Protein AF-A0A7M1LHZ7-F1 (afdb_monomer_lite)

Secondary structure (DSSP, 8-state):
-HHHHHHHHHHHHHHHHHHHHHHHHHHHHHHHHHHHHHHHHHHHHHHHHTT-HHHHHHHHHH-GGGGG--BTTB--HHHHHHHHHHHS-TT-HHHHHHHHHHHHTT--TTPEEEEEETTEEEEEEHHHHHHHSSS-HHHHHHHHHHHHHTT--TT-EEE-STT-EEEHHHHHHHH---HHHHHHHHHHHHHTT---HHHHHHIIIIIIHHHHHHHHHTT-HHHHHHHTTSHHHHHHHHHHHHHHHHHHHH--GGGS-HHHHHHHHHHHHHHT-HHHHHHHHHTT---HHHHHHHHHHHHHHT----STT--

Structure (mmCIF, N/CA/C/O backbone):
data_AF-A0A7M1LHZ7-F1
#
_entry.id   AF-A0A7M1LHZ7-F1
#
loop_
_atom_site.group_PDB
_atom_site.id
_atom_site.type_symbol
_atom_site.label_atom_id
_atom_site.label_alt_id
_atom_site.label_comp_id
_atom_site.label_asym_id
_atom_site.label_entity_id
_atom_site.label_seq_id
_atom_site.pdbx_PDB_ins_code
_atom_site.Cartn_x
_atom_site.Cartn_y
_atom_site.Cartn_z
_atom_site.occupancy
_atom_site.B_iso_or_equiv
_atom_site.auth_seq_id
_atom_site.auth_comp_id
_atom_site.auth_asym_id
_atom_site.auth_atom_id
_atom_site.pdbx_PDB_model_num
ATOM 1 N N . MET A 1 1 ? 53.279 -53.166 -25.560 1.00 50.25 1 MET A N 1
ATOM 2 C CA . MET A 1 1 ? 52.412 -52.725 -24.437 1.00 50.25 1 MET A CA 1
ATOM 3 C C . MET A 1 1 ? 52.794 -51.350 -23.862 1.00 50.25 1 MET A C 1
ATOM 5 O O . MET A 1 1 ? 51.899 -50.619 -23.461 1.00 50.25 1 MET A O 1
ATOM 9 N N . VAL A 1 2 ? 54.079 -50.959 -23.847 1.00 55.53 2 VAL A N 1
ATOM 10 C CA . VAL A 1 2 ? 54.545 -49.647 -23.330 1.00 55.53 2 VAL A CA 1
ATOM 11 C C . VAL A 1 2 ? 54.152 -48.461 -24.233 1.00 55.53 2 VAL A C 1
ATOM 13 O O . VAL A 1 2 ? 53.663 -47.457 -23.726 1.00 55.53 2 VAL A O 1
ATOM 16 N N . LEU A 1 3 ? 54.263 -48.604 -25.560 1.00 55.69 3 LEU A N 1
ATOM 17 C CA . LEU A 1 3 ? 53.962 -47.536 -26.529 1.00 55.69 3 LEU A CA 1
ATOM 18 C C . LEU A 1 3 ? 52.479 -47.109 -26.525 1.00 55.69 3 LEU A C 1
ATOM 20 O O . LEU A 1 3 ? 52.175 -45.925 -26.458 1.00 55.69 3 LEU A O 1
ATOM 24 N N . ILE A 1 4 ? 51.549 -48.073 -26.501 1.00 56.41 4 ILE A N 1
ATOM 25 C CA . ILE A 1 4 ? 50.096 -47.809 -26.449 1.00 56.41 4 ILE A CA 1
ATOM 26 C C . ILE A 1 4 ? 49.717 -47.050 -25.166 1.00 56.41 4 ILE A C 1
ATOM 28 O O . ILE A 1 4 ? 48.906 -46.130 -25.211 1.00 56.41 4 ILE A O 1
ATOM 32 N N . LYS A 1 5 ? 50.349 -47.375 -24.027 1.00 55.38 5 LYS A N 1
ATOM 33 C CA . LYS A 1 5 ? 50.135 -46.652 -22.762 1.00 55.38 5 LYS A CA 1
ATOM 34 C C . LYS A 1 5 ? 50.645 -45.209 -22.820 1.00 55.38 5 LYS A C 1
ATOM 36 O O . LYS A 1 5 ? 50.041 -44.341 -22.198 1.00 55.38 5 LYS A O 1
ATOM 41 N N . GLN A 1 6 ? 51.738 -44.947 -23.538 1.00 65.50 6 GLN A N 1
ATOM 42 C CA . GLN A 1 6 ? 52.258 -43.589 -23.726 1.00 65.50 6 GLN A CA 1
ATOM 43 C C . GLN A 1 6 ? 51.369 -42.772 -24.671 1.00 65.50 6 GLN A C 1
ATOM 45 O O . GLN A 1 6 ? 51.018 -41.650 -24.327 1.00 65.50 6 GLN A O 1
ATOM 50 N N . ILE A 1 7 ? 50.914 -43.358 -25.784 1.00 64.94 7 ILE A N 1
ATOM 51 C CA . ILE A 1 7 ? 49.971 -42.711 -26.712 1.00 64.94 7 ILE A CA 1
ATOM 52 C C . ILE A 1 7 ? 48.657 -42.362 -25.999 1.00 64.94 7 ILE A C 1
ATOM 54 O O . ILE A 1 7 ? 48.187 -41.232 -26.103 1.00 64.94 7 ILE A O 1
ATOM 58 N N . PHE A 1 8 ? 48.105 -43.288 -25.207 1.00 56.75 8 PHE A N 1
ATOM 59 C CA . PHE A 1 8 ? 46.877 -43.045 -24.446 1.00 56.75 8 PHE A CA 1
ATOM 60 C C . PHE A 1 8 ? 47.042 -41.927 -23.406 1.00 56.75 8 PHE A C 1
ATOM 62 O O . PHE A 1 8 ? 46.171 -41.071 -23.284 1.00 56.75 8 PHE A O 1
ATOM 69 N N . LYS A 1 9 ? 48.177 -41.881 -22.692 1.00 55.12 9 LYS A N 1
ATOM 70 C CA . LYS A 1 9 ? 48.478 -40.778 -21.766 1.00 55.12 9 LYS A CA 1
ATOM 71 C C . LYS A 1 9 ? 48.561 -39.438 -22.496 1.00 55.12 9 LYS A C 1
ATOM 73 O O . LYS A 1 9 ? 47.960 -38.479 -22.030 1.00 55.12 9 LYS A O 1
ATOM 78 N N . SER A 1 10 ? 49.243 -39.371 -23.638 1.00 60.88 10 SER A N 1
ATOM 79 C CA . SER A 1 10 ? 49.344 -38.134 -24.420 1.00 60.88 10 SER A CA 1
ATOM 80 C C . SER A 1 10 ? 47.987 -37.671 -24.958 1.00 60.88 10 SER A C 1
ATOM 82 O O . SER A 1 10 ? 47.690 -36.481 -24.900 1.00 60.88 10 SER A O 1
ATOM 84 N N . MET A 1 11 ? 47.135 -38.595 -25.419 1.00 56.34 11 MET A N 1
ATOM 85 C CA . MET A 1 11 ? 45.760 -38.284 -25.834 1.00 56.34 11 MET A CA 1
ATOM 86 C C . MET A 1 11 ? 44.907 -37.779 -24.664 1.00 56.34 11 MET A C 1
ATOM 88 O O . MET A 1 11 ? 44.209 -36.779 -24.813 1.00 56.34 11 MET A O 1
ATOM 92 N N . LEU A 1 12 ? 45.015 -38.406 -23.488 1.00 57.59 12 LEU A N 1
ATOM 93 C CA . LEU A 1 12 ? 44.320 -37.966 -22.279 1.00 57.59 12 LEU A CA 1
ATOM 94 C C . LEU A 1 12 ? 44.770 -36.556 -21.862 1.00 57.59 12 LEU A C 1
ATOM 96 O O . LEU A 1 12 ? 43.928 -35.689 -21.649 1.00 57.59 12 LEU A O 1
ATOM 100 N N . PHE A 1 13 ? 46.078 -36.287 -21.820 1.00 61.97 13 PHE A N 1
ATOM 101 C CA . PHE A 1 13 ? 46.602 -34.960 -21.484 1.00 61.97 13 PHE A CA 1
ATOM 102 C C . PHE A 1 13 ? 46.188 -33.886 -22.495 1.00 61.97 13 PHE A C 1
ATOM 104 O O . PHE A 1 13 ? 45.789 -32.804 -22.076 1.00 61.97 13 PHE A O 1
ATOM 111 N N . MET A 1 14 ? 46.207 -34.183 -23.800 1.00 63.69 14 MET A N 1
ATOM 112 C CA . MET A 1 14 ? 45.693 -33.256 -24.816 1.00 63.69 14 MET A CA 1
ATOM 113 C C . MET A 1 14 ? 44.192 -33.001 -24.648 1.00 63.69 14 MET A C 1
ATOM 115 O O . MET A 1 14 ? 43.774 -31.853 -24.714 1.00 63.69 14 MET A O 1
ATOM 119 N N . SER A 1 15 ? 43.385 -34.030 -24.368 1.00 53.12 15 SER A N 1
ATOM 120 C CA . SER A 1 15 ? 41.939 -33.862 -24.149 1.00 53.12 15 SER A CA 1
ATOM 121 C C . SER A 1 15 ? 41.611 -33.033 -22.901 1.00 53.12 15 SER A C 1
ATOM 123 O O . SER A 1 15 ? 40.697 -32.214 -22.924 1.00 53.12 15 SER A O 1
ATOM 125 N N . ILE A 1 16 ? 42.394 -33.189 -21.829 1.00 54.25 16 ILE A N 1
ATOM 126 C CA . ILE A 1 16 ? 42.254 -32.411 -20.595 1.00 54.25 16 ILE A CA 1
ATOM 127 C C . ILE A 1 16 ? 42.689 -30.958 -20.830 1.00 54.25 16 ILE A C 1
ATOM 129 O O . ILE A 1 16 ? 41.958 -30.046 -20.459 1.00 54.25 16 ILE A O 1
ATOM 133 N N . MET A 1 17 ? 43.832 -30.736 -21.488 1.00 58.00 17 MET A N 1
ATOM 134 C CA . MET A 1 17 ? 44.318 -29.391 -21.822 1.00 58.00 17 MET A CA 1
ATOM 135 C C . MET A 1 17 ? 43.350 -28.645 -22.741 1.00 58.00 17 MET A C 1
ATOM 137 O O . MET A 1 17 ? 43.037 -27.496 -22.463 1.00 58.00 17 MET A O 1
ATOM 141 N N . LEU A 1 18 ? 42.806 -29.308 -23.767 1.00 52.53 18 LEU A N 1
ATOM 142 C CA . LEU A 1 18 ? 41.782 -28.723 -24.634 1.00 52.53 18 LEU A CA 1
ATOM 143 C C . LEU A 1 18 ? 40.526 -28.345 -23.838 1.00 52.53 18 LEU A C 1
ATOM 145 O O . LEU A 1 18 ? 40.045 -27.230 -23.986 1.00 52.53 18 LEU A O 1
ATOM 149 N N . ASN A 1 19 ? 40.027 -29.213 -22.949 1.00 54.44 19 ASN A N 1
ATOM 150 C CA . ASN A 1 19 ? 38.871 -28.891 -22.101 1.00 54.44 19 ASN A CA 1
ATOM 151 C C . ASN A 1 19 ? 39.120 -27.691 -21.171 1.00 54.44 19 ASN A C 1
ATOM 153 O O . ASN A 1 19 ? 38.208 -26.892 -20.962 1.00 54.44 19 ASN A O 1
ATOM 157 N N . PHE A 1 20 ? 40.332 -27.539 -20.628 1.00 55.91 20 PHE A N 1
ATOM 158 C CA . PHE A 1 20 ? 40.689 -26.362 -19.832 1.00 55.91 20 PHE A CA 1
ATOM 159 C C . PHE A 1 20 ? 40.799 -25.096 -20.691 1.00 55.91 20 PHE A C 1
ATOM 161 O O . PHE A 1 20 ? 40.218 -24.082 -20.320 1.00 55.91 20 PHE A O 1
ATOM 168 N N . SER A 1 21 ? 41.432 -25.165 -21.866 1.00 57.31 21 SER A N 1
ATOM 169 C CA . SER A 1 21 ? 41.501 -24.035 -22.803 1.00 57.31 21 SER A CA 1
ATOM 170 C C . SER A 1 21 ? 40.116 -23.593 -23.282 1.00 57.31 21 SER A C 1
ATOM 172 O O . SER A 1 21 ? 39.824 -22.403 -23.261 1.00 57.31 21 SER A O 1
ATOM 174 N N . PHE A 1 22 ? 39.223 -24.532 -23.611 1.00 56.84 22 PHE A N 1
ATOM 175 C CA . PHE A 1 22 ? 37.834 -24.215 -23.952 1.00 56.84 22 PHE A CA 1
ATOM 176 C C . PHE A 1 22 ? 37.063 -23.642 -22.760 1.00 56.84 22 PHE A C 1
ATOM 178 O O . PHE A 1 22 ? 36.300 -22.700 -22.932 1.00 56.84 22 PHE A O 1
ATOM 185 N N . SER A 1 23 ? 37.260 -24.164 -21.545 1.00 59.31 23 SER A N 1
ATOM 186 C CA . SER A 1 23 ? 36.657 -23.595 -20.331 1.00 59.31 23 SER A CA 1
ATOM 187 C C . SER A 1 23 ? 37.099 -22.146 -20.106 1.00 59.31 23 SER A C 1
ATOM 189 O O . SER A 1 23 ? 36.272 -21.302 -19.767 1.00 59.31 23 SER A O 1
ATOM 191 N N . ASP A 1 24 ? 38.383 -21.846 -20.291 1.00 59.44 24 ASP A N 1
ATOM 192 C CA . ASP A 1 24 ? 38.922 -20.502 -20.090 1.00 59.44 24 ASP A CA 1
ATOM 193 C C . ASP A 1 24 ? 38.489 -19.536 -21.205 1.00 59.44 24 ASP A C 1
ATOM 195 O O . ASP A 1 24 ? 38.104 -18.407 -20.905 1.00 59.44 24 ASP A O 1
ATOM 199 N N . GLU A 1 25 ? 38.431 -19.982 -22.465 1.00 59.56 25 GLU A N 1
ATOM 200 C CA . GLU A 1 25 ? 37.860 -19.209 -23.582 1.00 59.56 25 GLU A CA 1
ATOM 201 C C . GLU A 1 25 ? 36.356 -18.954 -23.410 1.00 59.56 25 GLU A C 1
ATOM 203 O O . GLU A 1 25 ? 35.877 -17.853 -23.681 1.00 59.56 25 GLU A O 1
ATOM 208 N N . ILE A 1 26 ? 35.591 -19.940 -22.928 1.00 58.44 26 ILE A N 1
ATOM 209 C CA . ILE A 1 26 ? 34.164 -19.775 -22.618 1.00 58.44 26 ILE A CA 1
ATOM 210 C C . ILE A 1 26 ? 33.992 -18.750 -21.496 1.00 58.44 26 ILE A C 1
ATOM 212 O O . ILE A 1 26 ? 33.176 -17.842 -21.628 1.00 58.44 26 ILE A O 1
ATOM 216 N N . LYS A 1 27 ? 34.788 -18.838 -20.423 1.00 55.44 27 LYS A N 1
ATOM 217 C CA . LYS A 1 27 ? 34.763 -17.853 -19.331 1.00 55.44 27 LYS A CA 1
ATOM 218 C C . LYS A 1 27 ? 35.130 -16.450 -19.813 1.00 55.44 27 LYS A C 1
ATOM 220 O O . LYS A 1 27 ? 34.424 -15.509 -19.473 1.00 55.44 27 LYS A O 1
ATOM 225 N N . GLN A 1 28 ? 36.180 -16.296 -20.621 1.00 59.81 28 GLN A N 1
ATOM 226 C CA . GLN A 1 28 ? 36.563 -14.992 -21.178 1.00 59.81 28 GLN A CA 1
ATOM 227 C C . GLN A 1 28 ? 35.481 -14.416 -22.100 1.00 59.81 28 GLN A C 1
ATOM 229 O O . GLN A 1 28 ? 35.162 -13.233 -22.001 1.00 59.81 28 GLN A O 1
ATOM 234 N N . ASN A 1 29 ? 34.867 -15.240 -22.954 1.00 59.53 29 ASN A N 1
ATOM 235 C CA . ASN A 1 29 ? 33.767 -14.804 -23.814 1.00 59.53 29 ASN A CA 1
ATOM 236 C C . ASN A 1 29 ? 32.528 -14.381 -23.013 1.00 59.53 29 ASN A C 1
ATOM 238 O O . ASN A 1 29 ? 31.888 -13.400 -23.385 1.00 59.53 29 ASN A O 1
ATOM 242 N N . ILE A 1 30 ? 32.206 -15.075 -21.915 1.00 65.62 30 ILE A N 1
ATOM 243 C CA . ILE A 1 30 ? 31.119 -14.683 -21.003 1.00 65.62 30 ILE A CA 1
ATOM 244 C C . ILE A 1 30 ? 31.423 -13.320 -20.370 1.00 65.62 30 ILE A C 1
ATOM 246 O O . ILE A 1 30 ? 30.577 -12.434 -20.436 1.00 65.62 30 ILE A O 1
ATOM 250 N N . VAL A 1 31 ? 32.641 -13.110 -19.858 1.00 66.00 31 VAL A N 1
ATOM 251 C CA . VAL A 1 31 ? 33.052 -11.825 -19.260 1.00 66.00 31 VAL A CA 1
ATOM 252 C C . VAL A 1 31 ? 32.936 -10.673 -20.266 1.00 66.00 31 VAL A C 1
ATOM 254 O O . VAL A 1 31 ? 32.340 -9.645 -19.960 1.00 66.00 31 VAL A O 1
ATOM 257 N N . ILE A 1 32 ? 33.412 -10.853 -21.503 1.00 71.81 32 ILE A N 1
ATOM 258 C CA . ILE A 1 32 ? 33.316 -9.824 -22.556 1.00 71.81 32 ILE A CA 1
ATOM 259 C C . ILE A 1 32 ? 31.853 -9.546 -22.945 1.00 71.81 32 ILE A C 1
ATOM 261 O O . ILE A 1 32 ? 31.493 -8.413 -23.277 1.00 71.81 32 ILE A O 1
ATOM 265 N N . GLN A 1 33 ? 30.992 -10.567 -22.954 1.00 71.06 33 GLN A N 1
ATOM 266 C CA . GLN A 1 33 ? 29.564 -10.396 -23.238 1.00 71.06 33 GLN A CA 1
ATOM 267 C C . GLN A 1 33 ? 28.849 -9.649 -22.110 1.00 71.06 33 GLN A C 1
ATOM 269 O O . GLN A 1 33 ? 28.055 -8.752 -22.400 1.00 71.06 33 GLN A O 1
ATOM 274 N N . GLU A 1 34 ? 29.166 -9.961 -20.853 1.00 72.94 34 GLU A N 1
ATOM 275 C CA . GLU A 1 34 ? 28.657 -9.250 -19.681 1.00 72.94 34 GLU A CA 1
ATOM 276 C C . GLU A 1 34 ? 29.099 -7.781 -19.695 1.00 72.94 34 GLU A C 1
ATOM 278 O O . GLU A 1 34 ? 28.247 -6.899 -19.650 1.00 72.94 34 GLU A O 1
ATOM 283 N N . GLU A 1 35 ? 30.388 -7.486 -19.887 1.00 78.06 35 GLU A N 1
ATOM 284 C CA . GLU A 1 35 ? 30.902 -6.107 -19.986 1.00 78.06 35 GLU A CA 1
ATOM 285 C C . GLU A 1 35 ? 30.239 -5.305 -21.121 1.00 78.06 35 GLU A C 1
ATOM 287 O O . GLU A 1 35 ? 29.905 -4.126 -20.970 1.00 78.06 35 GLU A O 1
ATOM 292 N N . ASN A 1 36 ? 29.995 -5.944 -22.270 1.00 82.75 36 ASN A N 1
ATOM 293 C CA . ASN A 1 36 ? 29.297 -5.306 -23.385 1.00 82.75 36 ASN A CA 1
ATOM 294 C C . ASN A 1 36 ? 27.822 -5.022 -23.092 1.00 82.75 36 ASN A C 1
ATOM 296 O O . ASN A 1 36 ? 27.284 -4.047 -23.624 1.00 82.75 36 ASN A O 1
ATOM 300 N N . LEU A 1 37 ? 27.167 -5.878 -22.310 1.00 83.12 37 LEU A N 1
ATOM 301 C CA . LEU A 1 37 ? 25.779 -5.701 -21.900 1.00 83.12 37 LEU A CA 1
ATOM 302 C C . LEU A 1 37 ? 25.660 -4.584 -20.860 1.00 83.12 37 LEU A C 1
ATOM 304 O O . LEU A 1 37 ? 24.814 -3.709 -21.021 1.00 83.12 37 LEU A O 1
ATOM 308 N N . ILE A 1 38 ? 26.569 -4.556 -19.882 1.00 83.69 38 ILE A N 1
ATOM 309 C CA . ILE A 1 38 ? 26.697 -3.487 -18.882 1.00 83.69 38 ILE A CA 1
ATOM 310 C C . ILE A 1 38 ? 26.781 -2.123 -19.572 1.00 83.69 38 ILE A C 1
ATOM 312 O O . ILE A 1 38 ? 25.933 -1.264 -19.351 1.00 83.69 38 ILE A O 1
ATOM 316 N N . ARG A 1 39 ? 27.720 -1.966 -20.513 1.00 85.38 39 ARG A N 1
ATOM 317 C CA . ARG A 1 39 ? 27.896 -0.712 -21.256 1.00 85.38 39 ARG A CA 1
ATOM 318 C C . ARG A 1 39 ? 26.645 -0.285 -22.034 1.00 85.38 39 ARG A C 1
ATOM 320 O O . ARG A 1 39 ? 26.365 0.904 -22.135 1.00 85.38 39 ARG A O 1
ATOM 327 N N . GLN A 1 40 ? 25.902 -1.232 -22.612 1.00 89.44 40 GLN A N 1
ATOM 328 C CA . GLN A 1 40 ? 24.653 -0.921 -23.323 1.00 89.44 40 GLN A CA 1
ATOM 329 C C . GLN A 1 40 ? 23.555 -0.438 -22.375 1.00 89.44 40 GLN A C 1
ATOM 331 O O . GLN A 1 40 ? 22.736 0.390 -22.766 1.00 89.44 40 GLN A O 1
ATOM 336 N N . VAL A 1 41 ? 23.519 -0.964 -21.152 1.00 88.75 41 VAL A N 1
ATOM 337 C CA . VAL A 1 41 ? 22.543 -0.561 -20.138 1.00 88.75 41 VAL A CA 1
ATOM 338 C C . VAL A 1 41 ? 22.907 0.800 -19.559 1.00 88.75 41 VAL A C 1
ATOM 340 O O . VAL A 1 41 ? 22.020 1.636 -19.432 1.00 88.75 41 VAL A O 1
ATOM 343 N N . ASP A 1 42 ? 24.191 1.076 -19.329 1.00 88.19 42 ASP A N 1
ATOM 344 C CA . ASP A 1 42 ? 24.658 2.409 -18.934 1.00 88.19 42 ASP A CA 1
ATOM 345 C C . ASP A 1 42 ? 24.301 3.457 -19.996 1.00 88.19 42 ASP A C 1
ATOM 347 O O . ASP A 1 42 ? 23.690 4.475 -19.678 1.00 88.19 42 ASP A O 1
ATOM 351 N N . GLU A 1 43 ? 24.569 3.176 -21.276 1.00 91.94 43 GLU A N 1
ATOM 352 C CA . GLU A 1 43 ? 24.202 4.079 -22.374 1.00 91.94 43 GLU A CA 1
ATOM 353 C C . GLU A 1 43 ? 22.676 4.277 -22.481 1.00 91.94 43 GLU A C 1
ATOM 355 O O . GLU A 1 43 ? 22.204 5.374 -22.802 1.00 91.94 43 GLU A O 1
ATOM 360 N N . LEU A 1 44 ? 21.888 3.233 -22.200 1.00 93.38 44 LEU A N 1
ATOM 361 C CA . LEU A 1 44 ? 20.429 3.321 -22.155 1.00 93.38 44 LEU A CA 1
ATOM 362 C C . LEU A 1 44 ? 19.981 4.225 -20.999 1.00 93.38 44 LEU A C 1
ATOM 364 O O . LEU A 1 44 ? 19.131 5.090 -21.199 1.00 93.38 44 LEU A O 1
ATOM 368 N N . CYS A 1 45 ? 20.565 4.059 -19.813 1.00 90.62 45 CYS A N 1
ATOM 369 C CA . CYS A 1 45 ? 20.298 4.886 -18.639 1.00 90.62 45 CYS A CA 1
ATOM 370 C C . CYS A 1 45 ? 20.702 6.351 -18.863 1.00 90.62 45 CYS A C 1
ATOM 372 O O . CYS A 1 45 ? 19.936 7.247 -18.516 1.00 90.62 45 CYS A O 1
ATOM 374 N N . GLU A 1 46 ? 21.836 6.617 -19.512 1.00 91.31 46 GLU A N 1
ATOM 375 C CA . GLU A 1 46 ? 22.235 7.970 -19.918 1.00 91.31 46 GLU A CA 1
ATOM 376 C C . GLU A 1 46 ? 21.225 8.595 -20.889 1.00 91.31 46 GLU A C 1
ATOM 378 O O . GLU A 1 46 ? 20.849 9.755 -20.726 1.00 91.31 46 GLU A O 1
ATOM 383 N N . ALA A 1 47 ? 20.735 7.830 -21.872 1.00 93.25 47 ALA A N 1
ATOM 384 C CA . ALA A 1 47 ? 19.714 8.302 -22.808 1.00 93.25 47 ALA A CA 1
ATOM 385 C C . ALA A 1 47 ? 18.378 8.608 -22.108 1.00 93.25 47 ALA A C 1
ATOM 387 O O . ALA A 1 47 ? 17.722 9.594 -22.441 1.00 93.25 47 ALA A O 1
ATOM 388 N N . ILE A 1 48 ? 17.999 7.799 -21.111 1.00 92.06 48 ILE A N 1
ATOM 389 C CA . ILE A 1 48 ? 16.835 8.044 -20.248 1.00 92.06 48 ILE A CA 1
ATOM 390 C C . ILE A 1 48 ? 17.012 9.359 -19.480 1.00 92.06 48 ILE A C 1
ATOM 392 O O . ILE A 1 48 ? 16.119 10.200 -19.507 1.00 92.06 48 ILE A O 1
ATOM 396 N N . VAL A 1 49 ? 18.168 9.568 -18.839 1.00 89.06 49 VAL A N 1
ATOM 397 C CA . VAL A 1 49 ? 18.481 10.805 -18.099 1.00 89.06 49 VAL A CA 1
ATOM 398 C C . VAL A 1 49 ? 18.613 12.011 -19.031 1.00 89.06 49 VAL A C 1
ATOM 400 O O . VAL A 1 49 ? 18.416 13.140 -18.596 1.00 89.06 49 VAL A O 1
ATOM 403 N N . ALA A 1 50 ? 18.916 11.821 -20.312 1.00 89.69 50 ALA A N 1
ATOM 404 C CA . ALA A 1 50 ? 18.933 12.888 -21.312 1.00 89.69 50 ALA A CA 1
ATOM 405 C C . ALA A 1 50 ? 17.547 13.190 -21.918 1.00 89.69 50 ALA A C 1
ATOM 407 O O . ALA A 1 50 ? 17.440 14.099 -22.738 1.00 89.69 50 ALA A O 1
ATOM 408 N N . ASP A 1 51 ? 16.501 12.454 -21.526 1.00 90.38 51 ASP A N 1
ATOM 409 C CA . ASP A 1 51 ? 15.153 12.501 -22.107 1.00 90.38 51 ASP A CA 1
ATOM 410 C C . ASP A 1 51 ? 15.144 12.198 -23.632 1.00 90.38 51 ASP A C 1
ATOM 412 O O . ASP A 1 51 ? 14.256 12.628 -24.370 1.00 90.38 51 ASP A O 1
ATOM 416 N N . ASP A 1 52 ? 16.129 11.433 -24.130 1.00 93.38 52 ASP A N 1
ATOM 417 C CA . ASP A 1 52 ? 16.290 11.107 -25.555 1.00 93.38 52 ASP A CA 1
ATOM 418 C C . ASP A 1 52 ? 15.445 9.885 -25.947 1.00 93.38 52 ASP A C 1
ATOM 420 O O . ASP A 1 52 ? 15.926 8.755 -26.101 1.00 93.38 52 ASP A O 1
ATOM 424 N N . TYR A 1 53 ? 14.143 10.120 -26.123 1.00 94.69 53 TYR A N 1
ATOM 425 C CA . TYR A 1 53 ? 13.176 9.084 -26.489 1.00 94.69 53 TYR A CA 1
ATOM 426 C C . TYR A 1 53 ? 13.580 8.287 -27.738 1.00 94.69 53 TYR A C 1
ATOM 428 O O . TYR A 1 53 ? 13.409 7.064 -27.780 1.00 94.69 53 TYR A O 1
ATOM 436 N N . TYR A 1 54 ? 14.113 8.951 -28.768 1.00 96.12 54 TYR A N 1
ATOM 437 C CA . TYR A 1 54 ? 14.457 8.287 -30.025 1.00 96.12 54 TYR A CA 1
ATOM 438 C C . TYR A 1 54 ? 15.667 7.371 -29.865 1.00 96.12 54 TYR A C 1
ATOM 440 O O . TYR A 1 54 ? 15.644 6.257 -30.399 1.00 96.12 54 TYR A O 1
ATOM 448 N N . LYS A 1 55 ? 16.681 7.788 -29.097 1.00 96.62 55 LYS A N 1
ATOM 449 C CA . LYS A 1 55 ? 17.824 6.932 -28.770 1.00 96.62 55 LYS A CA 1
ATOM 450 C C . LYS A 1 55 ? 17.394 5.735 -27.927 1.00 96.62 55 LYS A C 1
ATOM 452 O O . LYS A 1 55 ? 17.701 4.606 -28.309 1.00 96.62 55 LYS A O 1
ATOM 457 N N . VAL A 1 56 ? 16.602 5.949 -26.871 1.00 96.19 56 VAL A N 1
ATOM 458 C CA . VAL A 1 56 ? 16.035 4.861 -26.049 1.00 96.19 56 VAL A CA 1
ATOM 459 C C . VAL A 1 56 ? 15.291 3.859 -26.936 1.00 96.19 56 VAL A C 1
ATOM 461 O O . VAL A 1 56 ? 15.567 2.660 -26.906 1.00 96.19 56 VAL A O 1
ATOM 464 N N . LYS A 1 57 ? 14.395 4.338 -27.805 1.00 97.12 57 LYS A N 1
ATOM 465 C CA . LYS A 1 57 ? 13.639 3.489 -28.734 1.00 97.12 57 LYS A CA 1
ATOM 466 C C . LYS A 1 57 ? 14.532 2.711 -29.695 1.00 97.12 57 LYS A C 1
ATOM 468 O O . LYS A 1 57 ? 14.283 1.529 -29.923 1.00 97.12 57 LYS A O 1
ATOM 473 N N . ALA A 1 58 ? 15.560 3.339 -30.258 1.00 96.81 58 ALA A N 1
ATOM 474 C CA . ALA A 1 58 ? 16.489 2.668 -31.163 1.00 96.81 58 ALA A CA 1
ATOM 475 C C . ALA A 1 58 ? 17.267 1.545 -30.456 1.00 96.81 58 ALA A C 1
ATOM 477 O O . ALA A 1 58 ? 17.418 0.458 -31.017 1.00 96.81 58 ALA A O 1
ATOM 478 N N . MET A 1 59 ? 17.710 1.782 -29.218 1.00 95.81 59 MET A N 1
ATOM 479 C CA . MET A 1 59 ? 18.420 0.787 -28.411 1.00 95.81 59 MET A CA 1
ATOM 480 C C . MET A 1 59 ? 17.525 -0.405 -28.061 1.00 95.81 59 MET A C 1
ATOM 482 O O . MET A 1 59 ? 17.929 -1.548 -28.276 1.00 95.81 59 MET A O 1
ATOM 486 N N . LEU A 1 60 ? 16.288 -0.156 -27.619 1.00 94.69 60 LEU A N 1
ATOM 487 C CA . LEU A 1 60 ? 15.338 -1.221 -27.280 1.00 94.69 60 LEU A CA 1
ATOM 488 C C . LEU A 1 60 ? 14.869 -2.013 -28.504 1.00 94.69 60 LEU A C 1
ATOM 490 O O . LEU A 1 60 ? 14.742 -3.228 -28.424 1.00 94.69 60 LEU A O 1
ATOM 494 N N . ASN A 1 61 ? 14.696 -1.372 -29.664 1.00 94.12 61 ASN A N 1
ATOM 495 C CA . ASN A 1 61 ? 14.405 -2.087 -30.912 1.00 94.12 61 ASN A CA 1
ATOM 496 C C . ASN A 1 61 ? 15.535 -3.053 -31.305 1.00 94.12 61 ASN A C 1
ATOM 498 O O . ASN A 1 61 ? 15.275 -4.099 -31.896 1.00 94.12 61 ASN A O 1
ATOM 502 N N . LYS A 1 62 ? 16.790 -2.689 -31.014 1.00 94.00 62 LYS A N 1
ATOM 503 C CA . LYS A 1 62 ? 17.962 -3.521 -31.305 1.00 94.00 62 LYS A CA 1
ATOM 504 C C . LYS A 1 62 ? 18.123 -4.652 -30.290 1.00 94.00 62 LYS A C 1
ATOM 506 O O . LYS A 1 62 ? 18.495 -5.757 -30.677 1.00 94.00 62 LYS A O 1
ATOM 511 N N . ASN A 1 63 ? 17.877 -4.374 -29.011 1.00 89.75 63 ASN A N 1
ATOM 512 C CA . ASN A 1 63 ? 17.990 -5.345 -27.929 1.00 89.75 63 ASN A CA 1
ATOM 513 C C . ASN A 1 63 ? 16.919 -5.088 -26.846 1.00 89.75 63 ASN A C 1
ATOM 515 O O . ASN A 1 63 ? 17.176 -4.359 -25.886 1.00 89.75 63 ASN A O 1
ATOM 519 N N . PRO A 1 64 ? 15.726 -5.700 -26.965 1.00 88.00 64 PRO A N 1
ATOM 520 C CA . PRO A 1 64 ? 14.636 -5.496 -26.008 1.00 88.00 64 PRO A CA 1
ATOM 521 C C . PRO A 1 64 ? 14.971 -5.956 -24.586 1.00 88.00 64 PRO A C 1
ATOM 523 O O . PRO A 1 64 ? 14.464 -5.394 -23.623 1.00 88.00 64 PRO A O 1
ATOM 526 N N . ASN A 1 65 ? 15.864 -6.940 -24.434 1.00 86.56 65 ASN A N 1
ATOM 527 C CA . ASN A 1 65 ? 16.204 -7.525 -23.133 1.00 86.56 65 ASN A CA 1
ATOM 528 C C . ASN A 1 65 ? 16.957 -6.559 -22.205 1.00 86.56 65 ASN A C 1
ATOM 530 O O . ASN A 1 65 ? 17.055 -6.831 -21.009 1.00 86.56 65 ASN A O 1
ATOM 534 N N . LEU A 1 66 ? 17.452 -5.427 -22.726 1.00 87.38 66 LEU A N 1
ATOM 535 C CA . LEU A 1 66 ? 18.113 -4.396 -21.923 1.00 87.38 66 LEU A CA 1
ATOM 536 C C . LEU A 1 66 ? 17.224 -3.888 -20.781 1.00 87.38 66 LEU A C 1
ATOM 538 O O . LEU A 1 66 ? 17.743 -3.551 -19.723 1.00 87.38 66 LEU A O 1
ATOM 542 N N . VAL A 1 67 ? 15.896 -3.873 -20.958 1.00 86.75 67 VAL A N 1
ATOM 543 C CA . VAL A 1 67 ? 14.959 -3.307 -19.969 1.00 86.75 67 VAL A CA 1
ATOM 544 C C . VAL A 1 67 ? 14.946 -4.022 -18.619 1.00 86.75 67 VAL A C 1
ATOM 546 O O . VAL A 1 67 ? 14.563 -3.411 -17.627 1.00 86.75 67 VAL A O 1
ATOM 549 N N . ASN A 1 68 ? 15.336 -5.298 -18.585 1.00 81.69 68 ASN A N 1
ATOM 550 C CA . ASN A 1 68 ? 15.320 -6.135 -17.383 1.00 81.69 68 ASN A CA 1
ATOM 551 C C . ASN A 1 68 ? 16.727 -6.412 -16.846 1.00 81.69 68 ASN A C 1
ATOM 553 O O . ASN A 1 68 ? 16.883 -7.209 -15.921 1.00 81.69 68 ASN A O 1
ATOM 557 N N . PHE A 1 69 ? 17.762 -5.807 -17.432 1.00 79.69 69 PHE A N 1
ATOM 558 C CA . PHE A 1 69 ? 19.114 -6.012 -16.946 1.00 79.69 69 PHE A CA 1
ATOM 559 C C . PHE A 1 69 ? 19.335 -5.201 -15.669 1.00 79.69 69 PHE A C 1
ATOM 561 O O . PHE A 1 69 ? 19.366 -3.972 -15.685 1.00 79.69 69 PHE A O 1
ATOM 568 N N . ASN A 1 70 ? 19.499 -5.920 -14.564 1.00 69.12 70 ASN A N 1
ATOM 569 C CA . ASN A 1 70 ? 19.908 -5.389 -13.277 1.00 69.12 70 ASN A CA 1
ATOM 570 C C . ASN A 1 70 ? 21.098 -6.216 -12.771 1.00 69.12 70 ASN A C 1
ATOM 572 O O . ASN A 1 70 ? 21.184 -7.425 -12.980 1.00 69.12 70 ASN A O 1
ATOM 576 N N . THR A 1 71 ? 22.056 -5.564 -12.126 1.00 64.38 71 THR A N 1
ATOM 577 C CA . THR A 1 71 ? 23.094 -6.243 -11.339 1.00 64.38 71 THR A CA 1
ATOM 578 C C . THR A 1 71 ? 23.331 -5.422 -10.078 1.00 64.38 71 THR A C 1
ATOM 580 O O . THR A 1 71 ? 22.848 -4.297 -9.979 1.00 64.38 71 THR A O 1
ATOM 583 N N . ASN A 1 72 ? 24.086 -5.939 -9.107 1.00 58.16 72 ASN A N 1
ATOM 584 C CA . ASN A 1 72 ? 24.350 -5.208 -7.859 1.00 58.16 72 ASN A CA 1
ATOM 585 C C . ASN A 1 72 ? 25.000 -3.820 -8.073 1.00 58.16 72 ASN A C 1
ATOM 587 O O . ASN A 1 72 ? 24.906 -2.981 -7.186 1.00 58.16 72 ASN A O 1
ATOM 591 N N . ASN A 1 73 ? 25.621 -3.569 -9.234 1.00 55.72 73 ASN A N 1
ATOM 592 C CA . ASN A 1 73 ? 26.314 -2.314 -9.544 1.00 55.72 73 ASN A CA 1
ATOM 593 C C . ASN A 1 73 ? 25.574 -1.433 -10.565 1.00 55.72 73 ASN A C 1
ATOM 595 O O . ASN A 1 73 ? 26.050 -0.341 -10.861 1.00 55.72 73 ASN A O 1
ATOM 599 N N . ILE A 1 74 ? 24.458 -1.900 -11.138 1.00 58.41 74 ILE A N 1
ATOM 600 C CA . ILE A 1 74 ? 23.784 -1.222 -12.255 1.00 58.41 74 ILE A CA 1
ATOM 601 C C . ILE A 1 74 ? 22.319 -1.032 -11.919 1.00 58.41 74 ILE A C 1
ATOM 603 O O . ILE A 1 74 ? 21.588 -1.985 -11.641 1.00 58.41 74 ILE A O 1
ATOM 607 N N . LEU A 1 75 ? 21.898 0.226 -11.978 1.00 70.56 75 LEU A N 1
ATOM 608 C CA . LEU A 1 75 ? 20.513 0.611 -11.798 1.00 70.56 75 LEU A CA 1
ATOM 609 C C . LEU A 1 75 ? 19.667 0.094 -12.964 1.00 70.56 75 LEU A C 1
ATOM 611 O O . LEU A 1 75 ? 20.017 0.288 -14.126 1.00 70.56 75 LEU A O 1
ATOM 615 N N . SER A 1 76 ? 18.527 -0.519 -12.647 1.00 83.88 76 SER A N 1
ATOM 616 C CA . SER A 1 76 ? 17.559 -0.939 -13.663 1.00 83.88 76 SER A CA 1
ATOM 617 C C . SER A 1 76 ? 17.107 0.264 -14.512 1.00 83.88 76 SER A C 1
ATOM 619 O O . SER A 1 76 ? 16.814 1.327 -13.949 1.00 83.88 76 SER A O 1
ATOM 621 N N . PRO A 1 77 ? 16.974 0.133 -15.845 1.00 89.31 77 PRO A N 1
ATOM 622 C CA . PRO A 1 77 ? 16.465 1.211 -16.693 1.00 89.31 77 PRO A CA 1
ATOM 623 C C . PRO A 1 77 ? 15.103 1.750 -16.239 1.00 89.31 77 PRO A C 1
ATOM 625 O O . PRO A 1 77 ? 14.862 2.959 -16.278 1.00 89.31 77 PRO A O 1
ATOM 628 N N . LEU A 1 78 ? 14.211 0.875 -15.753 1.00 88.75 78 LEU A N 1
ATOM 629 C CA . LEU A 1 78 ? 12.904 1.289 -15.236 1.00 88.75 78 LEU A CA 1
ATOM 630 C C . LEU A 1 78 ? 13.041 2.128 -13.957 1.00 88.75 78 LEU A C 1
ATOM 632 O O . LEU A 1 78 ? 12.296 3.093 -13.771 1.00 88.75 78 LEU A O 1
ATOM 636 N N . TYR A 1 79 ? 14.030 1.831 -13.113 1.00 84.81 79 TYR A N 1
ATOM 637 C CA . TYR A 1 79 ? 14.357 2.648 -11.946 1.00 84.81 79 TYR A CA 1
ATOM 638 C C . TYR A 1 79 ? 14.839 4.039 -12.324 1.00 84.81 79 TYR A C 1
ATOM 640 O O . TYR A 1 79 ? 14.278 5.027 -11.847 1.00 84.81 79 TYR A O 1
ATOM 648 N N . VAL A 1 80 ? 15.807 4.128 -13.237 1.00 86.62 80 VAL A N 1
ATOM 649 C CA . VAL A 1 80 ? 16.340 5.413 -13.710 1.00 86.62 80 VAL A CA 1
ATOM 650 C C . VAL A 1 80 ? 15.238 6.262 -14.346 1.00 86.62 80 VAL A C 1
ATOM 652 O O . VAL A 1 80 ? 15.140 7.457 -14.062 1.00 86.62 80 VAL A O 1
ATOM 655 N N . ALA A 1 81 ? 14.350 5.655 -15.139 1.00 89.00 81 ALA A N 1
ATOM 656 C CA . ALA A 1 81 ? 13.212 6.356 -15.732 1.00 89.00 81 ALA A CA 1
ATOM 657 C C . ALA A 1 81 ? 12.196 6.830 -14.683 1.00 89.00 81 ALA A C 1
ATOM 659 O O . ALA A 1 81 ? 11.657 7.931 -14.800 1.00 89.00 81 ALA A O 1
ATOM 660 N N . THR A 1 82 ? 11.961 6.036 -13.635 1.00 85.69 82 THR A N 1
ATOM 661 C CA . THR A 1 82 ? 11.075 6.411 -12.523 1.00 85.69 82 THR A CA 1
ATOM 662 C C . THR A 1 82 ? 11.630 7.611 -11.758 1.00 85.69 82 THR A C 1
ATOM 664 O O . THR A 1 82 ? 10.897 8.571 -11.521 1.00 85.69 82 THR A O 1
ATOM 667 N N . LEU A 1 83 ? 12.926 7.601 -11.425 1.00 82.31 83 LEU A N 1
ATOM 668 C CA . LEU A 1 83 ? 13.598 8.732 -10.778 1.00 82.31 83 LEU A CA 1
ATOM 669 C C . LEU A 1 83 ? 13.600 9.980 -11.665 1.00 82.31 83 LEU A C 1
ATOM 671 O O . LEU A 1 83 ? 13.202 11.051 -11.215 1.00 82.31 83 LEU A O 1
ATOM 675 N N . SER A 1 84 ? 13.957 9.831 -12.942 1.00 82.50 84 SER A N 1
ATOM 676 C CA . SER A 1 84 ? 13.980 10.945 -13.901 1.00 82.50 84 SER A CA 1
ATOM 677 C C . SER A 1 84 ? 12.604 11.599 -14.033 1.00 82.50 84 SER A C 1
ATOM 679 O O . SER A 1 84 ? 12.488 12.823 -14.091 1.00 82.50 84 SER A O 1
ATOM 681 N N . PHE A 1 85 ? 11.533 10.801 -14.025 1.00 82.44 85 PHE A N 1
ATOM 682 C CA . PHE A 1 85 ? 10.164 11.310 -14.014 1.00 82.44 85 PHE A CA 1
ATOM 683 C C . PHE A 1 85 ? 9.829 12.074 -12.722 1.00 82.44 85 PHE A C 1
ATOM 685 O O . PHE A 1 85 ? 9.180 13.119 -12.777 1.00 82.44 85 PHE A O 1
ATOM 692 N N . ILE A 1 86 ? 10.262 11.562 -11.565 1.00 79.44 86 ILE A N 1
ATOM 693 C CA . ILE A 1 86 ? 10.059 12.192 -10.251 1.00 79.44 86 ILE A CA 1
ATOM 694 C C . ILE A 1 86 ? 10.774 13.549 -10.174 1.00 79.44 86 ILE A C 1
ATOM 696 O O . ILE A 1 86 ? 10.188 14.511 -9.678 1.00 79.44 86 ILE A O 1
ATOM 700 N N . GLU A 1 87 ? 12.012 13.633 -10.666 1.00 78.06 87 GLU A N 1
ATOM 701 C CA . GLU A 1 87 ? 12.868 14.822 -10.567 1.00 78.06 87 GLU A CA 1
ATOM 702 C C . GLU A 1 87 ? 12.505 15.917 -11.577 1.00 78.06 87 GLU A C 1
ATOM 704 O O . GLU A 1 87 ? 12.521 17.103 -11.245 1.00 78.06 87 GLU A O 1
ATOM 709 N N . LYS A 1 88 ? 12.154 15.542 -12.813 1.00 73.50 88 LYS A N 1
ATOM 710 C CA . LYS A 1 88 ? 12.044 16.483 -13.942 1.00 73.50 88 LYS A CA 1
ATOM 711 C C . LYS A 1 88 ? 10.629 16.953 -14.277 1.00 73.50 88 LYS A C 1
ATOM 713 O O . LYS A 1 88 ? 10.437 17.560 -15.328 1.00 73.50 88 LYS A O 1
ATOM 718 N N . ASN A 1 89 ? 9.665 16.739 -13.378 1.00 65.19 89 ASN A N 1
ATOM 719 C CA . ASN A 1 89 ? 8.254 17.125 -13.516 1.00 65.19 89 ASN A CA 1
ATOM 720 C C . ASN A 1 89 ? 7.439 16.245 -14.497 1.00 65.19 89 ASN A C 1
ATOM 722 O O . ASN A 1 89 ? 7.813 15.998 -15.642 1.00 65.19 89 ASN A O 1
ATOM 726 N N . ILE A 1 90 ? 6.251 15.835 -14.044 1.00 62.50 90 ILE A N 1
ATOM 727 C CA . ILE A 1 90 ? 5.294 14.943 -14.718 1.00 62.50 90 ILE A CA 1
ATOM 728 C C . ILE A 1 90 ? 4.794 15.431 -16.085 1.00 62.50 90 ILE A C 1
ATOM 730 O O . ILE A 1 90 ? 4.354 14.632 -16.914 1.00 62.50 90 ILE A O 1
ATOM 734 N N . ASN A 1 91 ? 4.830 16.743 -16.322 1.00 65.12 91 ASN A N 1
ATOM 735 C CA . ASN A 1 91 ? 4.371 17.326 -17.583 1.00 65.12 91 ASN A CA 1
ATOM 736 C C . ASN A 1 91 ? 5.385 17.141 -18.719 1.00 65.12 91 ASN A C 1
ATOM 738 O O . ASN A 1 91 ? 5.072 17.466 -19.865 1.00 65.12 91 ASN A O 1
ATOM 742 N N . ASN A 1 92 ? 6.575 16.605 -18.429 1.00 75.69 92 ASN A N 1
ATOM 743 C CA . ASN A 1 92 ? 7.507 16.194 -19.462 1.00 75.69 92 ASN A CA 1
ATOM 744 C C . ASN A 1 92 ? 6.973 14.936 -20.170 1.00 75.69 92 ASN A C 1
ATOM 746 O O . ASN A 1 92 ? 7.069 13.807 -19.677 1.00 75.69 92 ASN A O 1
ATOM 750 N N . ILE A 1 93 ? 6.374 15.162 -21.340 1.00 80.75 93 ILE A N 1
ATOM 751 C CA . ILE A 1 93 ? 5.792 14.123 -22.193 1.00 80.75 93 ILE A CA 1
ATOM 752 C C . ILE A 1 93 ? 6.844 13.073 -22.568 1.00 80.75 93 ILE A C 1
ATOM 754 O O . ILE A 1 93 ? 6.511 11.888 -22.609 1.00 80.75 93 ILE A O 1
ATOM 758 N N . GLU A 1 94 ? 8.102 13.472 -22.774 1.00 83.69 94 GLU A N 1
ATOM 759 C CA . GLU A 1 94 ? 9.167 12.547 -23.168 1.00 83.69 94 GLU A CA 1
ATOM 760 C C . GLU A 1 94 ? 9.472 11.535 -22.063 1.00 83.69 94 GLU A C 1
ATOM 762 O O . GLU A 1 94 ? 9.506 10.334 -22.323 1.00 83.69 94 GLU A O 1
ATOM 767 N N . ASN A 1 95 ? 9.538 11.966 -20.803 1.00 83.12 95 ASN A N 1
ATOM 768 C CA . ASN A 1 95 ? 9.809 11.059 -19.677 1.00 83.12 95 ASN A CA 1
ATOM 769 C C . ASN A 1 95 ? 8.685 10.048 -19.488 1.00 83.12 95 ASN A C 1
ATOM 771 O O . ASN A 1 95 ? 8.919 8.858 -19.269 1.00 83.12 95 ASN A O 1
ATOM 775 N N . LYS A 1 96 ? 7.440 10.503 -19.650 1.00 87.50 96 LYS A N 1
ATOM 776 C CA . LYS A 1 96 ? 6.277 9.616 -19.663 1.00 87.50 96 LYS A CA 1
ATOM 777 C C . LYS A 1 96 ? 6.334 8.628 -20.835 1.00 87.50 96 LYS A C 1
ATOM 779 O O . LYS A 1 96 ? 5.953 7.468 -20.670 1.00 87.50 96 LYS A O 1
ATOM 784 N N . ASN A 1 97 ? 6.769 9.065 -22.015 1.00 91.62 97 ASN A N 1
ATOM 785 C CA . ASN A 1 97 ? 6.894 8.210 -23.195 1.00 91.62 97 ASN A CA 1
ATOM 786 C C . ASN A 1 97 ? 7.991 7.159 -23.019 1.00 91.62 97 ASN A C 1
ATOM 788 O O . ASN A 1 97 ? 7.757 6.000 -23.350 1.00 91.62 97 ASN A O 1
ATOM 792 N N . ILE A 1 98 ? 9.138 7.537 -22.453 1.00 93.44 98 ILE A N 1
ATOM 793 C CA . ILE A 1 98 ? 10.243 6.632 -22.118 1.00 93.44 98 ILE A CA 1
ATOM 794 C C . ILE A 1 98 ? 9.788 5.586 -21.095 1.00 93.44 98 ILE A C 1
ATOM 796 O O . ILE A 1 98 ? 9.965 4.392 -21.325 1.00 93.44 98 ILE A O 1
ATOM 800 N N . LEU A 1 99 ? 9.115 6.001 -20.018 1.00 91.81 99 LEU A N 1
ATOM 801 C CA . LEU A 1 99 ? 8.572 5.084 -19.010 1.00 91.81 99 LEU A CA 1
ATOM 802 C C . LEU A 1 99 ? 7.588 4.073 -19.628 1.00 91.81 99 LEU A C 1
ATOM 804 O O . LEU A 1 99 ? 7.710 2.867 -19.420 1.00 91.81 99 LEU A O 1
ATOM 808 N N . ASN A 1 100 ? 6.634 4.557 -20.434 1.00 93.44 100 ASN A N 1
ATOM 809 C CA . ASN A 1 100 ? 5.701 3.692 -21.160 1.00 93.44 100 ASN A CA 1
ATOM 810 C C . ASN A 1 100 ? 6.431 2.733 -22.100 1.00 93.44 100 ASN A C 1
ATOM 812 O O . ASN A 1 100 ? 6.041 1.577 -22.210 1.00 93.44 100 ASN A O 1
ATOM 816 N N . LEU A 1 101 ? 7.463 3.212 -22.793 1.00 95.31 101 LEU A N 1
ATOM 817 C CA . LEU A 1 101 ? 8.237 2.417 -23.732 1.00 95.31 101 LEU A CA 1
ATOM 818 C C . LEU A 1 101 ? 8.977 1.280 -23.020 1.00 95.31 101 LEU A C 1
ATOM 820 O O . LEU A 1 101 ? 8.943 0.157 -23.515 1.00 95.31 101 LEU A O 1
ATOM 824 N N . LEU A 1 102 ? 9.589 1.536 -21.862 1.00 94.50 102 LEU A N 1
ATOM 825 C CA . LEU A 1 102 ? 10.253 0.503 -21.059 1.00 94.50 102 LEU A CA 1
ATOM 826 C C . LEU A 1 102 ? 9.259 -0.570 -20.596 1.00 94.50 102 LEU A C 1
ATOM 828 O O . LEU A 1 102 ? 9.493 -1.759 -20.807 1.00 94.50 102 LEU A O 1
ATOM 832 N N . LEU A 1 103 ? 8.116 -0.154 -20.042 1.00 93.31 103 LEU A N 1
ATOM 833 C CA . LEU A 1 103 ? 7.062 -1.067 -19.585 1.00 93.31 103 LEU A CA 1
ATOM 834 C C . LEU A 1 103 ? 6.451 -1.874 -20.746 1.00 93.31 103 LEU A C 1
ATOM 836 O O . LEU A 1 103 ? 6.236 -3.076 -20.618 1.00 93.31 103 LEU A O 1
ATOM 840 N N . LEU A 1 104 ? 6.247 -1.252 -21.914 1.00 94.06 104 LEU A N 1
ATOM 841 C CA . LEU A 1 104 ? 5.804 -1.934 -23.140 1.00 94.06 104 LEU A CA 1
ATOM 842 C C . LEU A 1 104 ? 6.810 -2.975 -23.644 1.00 94.06 104 LEU A C 1
ATOM 844 O O . LEU A 1 104 ? 6.401 -3.970 -24.236 1.00 94.06 104 LEU A O 1
ATOM 848 N N . ASN A 1 105 ? 8.106 -2.751 -23.421 1.00 93.50 105 ASN A N 1
ATOM 849 C CA . ASN A 1 105 ? 9.167 -3.690 -23.788 1.00 93.50 105 ASN A CA 1
ATOM 850 C C . ASN A 1 105 ? 9.405 -4.773 -22.721 1.00 93.50 105 ASN A C 1
ATOM 852 O O . ASN A 1 105 ? 10.346 -5.551 -22.845 1.00 93.50 105 ASN A O 1
ATOM 856 N N . GLY A 1 106 ? 8.539 -4.869 -21.706 1.00 90.31 106 GLY A N 1
ATOM 857 C CA . GLY A 1 106 ? 8.553 -5.962 -20.736 1.00 90.31 106 GLY A CA 1
ATOM 858 C C . GLY A 1 106 ? 9.375 -5.692 -19.480 1.00 90.31 106 GLY A C 1
ATOM 859 O O . GLY A 1 106 ? 9.734 -6.651 -18.796 1.00 90.31 106 GLY A O 1
ATOM 860 N N . ALA A 1 107 ? 9.672 -4.427 -19.163 1.00 90.81 107 ALA A N 1
ATOM 861 C CA . ALA A 1 107 ? 10.202 -4.073 -17.849 1.00 90.81 107 ALA A CA 1
ATOM 862 C C . ALA A 1 107 ? 9.211 -4.493 -16.749 1.00 90.81 107 ALA A C 1
ATOM 864 O O . ALA A 1 107 ? 8.017 -4.208 -16.855 1.00 90.81 107 ALA A O 1
ATOM 865 N N . ASN A 1 108 ? 9.691 -5.158 -15.696 1.00 88.00 108 ASN A N 1
ATOM 866 C CA . ASN A 1 108 ? 8.831 -5.673 -14.630 1.00 88.00 108 ASN A CA 1
ATOM 867 C C . ASN A 1 108 ? 8.448 -4.575 -13.607 1.00 88.00 108 ASN A C 1
ATOM 869 O O . ASN A 1 108 ? 9.291 -4.196 -12.793 1.00 88.00 108 ASN A O 1
ATOM 873 N N . PRO A 1 109 ? 7.182 -4.108 -13.538 1.00 88.62 109 PRO A N 1
ATOM 874 C CA . PRO A 1 109 ? 6.773 -3.095 -12.560 1.00 88.62 109 PRO A CA 1
ATOM 875 C C . PRO A 1 109 ? 6.727 -3.619 -11.113 1.00 88.62 109 PRO A C 1
ATOM 877 O O . PRO A 1 109 ? 6.591 -2.824 -10.186 1.00 88.62 109 PRO A O 1
ATOM 880 N N . ASN A 1 110 ? 6.838 -4.936 -10.908 1.00 85.44 110 ASN A N 1
ATOM 881 C CA . ASN A 1 110 ? 6.800 -5.599 -9.602 1.00 85.44 110 ASN A CA 1
ATOM 882 C C . ASN A 1 110 ? 8.189 -5.977 -9.065 1.00 85.44 110 ASN A C 1
ATOM 884 O O . ASN A 1 110 ? 8.287 -6.669 -8.054 1.00 85.44 110 ASN A O 1
ATOM 888 N N . GLU A 1 111 ? 9.255 -5.571 -9.753 1.00 81.69 111 GLU A N 1
ATOM 889 C CA . GLU A 1 111 ? 10.632 -5.852 -9.356 1.00 81.69 111 GLU A CA 1
ATOM 890 C C . GLU A 1 111 ? 10.971 -5.234 -7.991 1.00 81.69 111 GLU A C 1
ATOM 892 O O . GLU A 1 111 ? 10.549 -4.118 -7.674 1.00 81.69 111 GLU A O 1
ATOM 897 N N . TYR A 1 112 ? 11.777 -5.953 -7.208 1.00 81.19 112 TYR A N 1
ATOM 898 C CA . TYR A 1 112 ? 12.351 -5.460 -5.961 1.00 81.19 112 TYR A CA 1
ATOM 899 C C . TYR A 1 112 ? 13.777 -4.984 -6.195 1.00 81.19 112 TYR A C 1
ATOM 901 O O . TYR A 1 112 ? 14.637 -5.759 -6.614 1.00 81.19 112 TYR A O 1
ATOM 909 N N . ILE A 1 113 ? 14.042 -3.734 -5.834 1.00 75.88 113 ILE A N 1
ATOM 910 C CA . ILE A 1 113 ? 15.377 -3.149 -5.896 1.00 75.88 113 ILE A CA 1
ATOM 911 C C . ILE A 1 113 ? 16.017 -3.239 -4.522 1.00 75.88 113 ILE A C 1
ATOM 913 O O . ILE A 1 113 ? 15.445 -2.786 -3.526 1.00 75.88 113 ILE A O 1
ATOM 917 N N . LYS A 1 114 ? 17.216 -3.823 -4.482 1.00 76.06 114 LYS A N 1
ATOM 918 C CA . LYS A 1 114 ? 18.069 -3.805 -3.296 1.00 76.06 114 LYS A CA 1
ATOM 919 C C . LYS A 1 114 ? 18.696 -2.423 -3.150 1.00 76.06 114 LYS A C 1
ATOM 921 O O . LYS A 1 114 ? 19.336 -1.936 -4.076 1.00 76.06 114 LYS A O 1
ATOM 926 N N . VAL A 1 115 ? 18.529 -1.820 -1.983 1.00 68.94 115 VAL A N 1
ATOM 927 C CA . VAL A 1 115 ? 19.138 -0.545 -1.609 1.00 68.94 115 VAL A CA 1
ATOM 928 C C . VAL A 1 115 ? 19.945 -0.785 -0.345 1.00 68.94 115 VAL A C 1
ATOM 930 O O . VAL A 1 115 ? 19.383 -1.155 0.682 1.00 68.94 115 VAL A O 1
ATOM 933 N N . GLU A 1 116 ? 21.255 -0.586 -0.421 1.00 67.62 116 GLU A N 1
ATOM 934 C CA . GLU A 1 116 ? 22.137 -0.647 0.742 1.00 67.62 116 GLU A CA 1
ATOM 935 C C . GLU A 1 116 ? 22.266 0.752 1.350 1.00 67.62 116 GLU A C 1
ATOM 937 O O . GLU A 1 116 ? 22.592 1.717 0.656 1.00 67.62 116 GLU A O 1
ATOM 942 N N . ASN A 1 117 ? 21.976 0.882 2.642 1.00 61.97 117 ASN A N 1
ATOM 943 C CA . ASN A 1 117 ? 22.111 2.133 3.374 1.00 61.97 117 ASN A CA 1
ATOM 944 C C . ASN A 1 117 ? 22.740 1.857 4.740 1.00 61.97 117 ASN A C 1
ATOM 946 O O . ASN A 1 117 ? 22.175 1.119 5.537 1.00 61.97 117 ASN A O 1
ATOM 950 N N . GLN A 1 118 ? 23.905 2.452 5.008 1.00 65.69 118 GLN A N 1
ATOM 951 C CA . GLN A 1 118 ? 24.616 2.331 6.292 1.00 65.69 118 GLN A CA 1
ATOM 952 C C . GLN A 1 118 ? 24.873 0.877 6.752 1.00 65.69 118 GLN A C 1
ATOM 954 O O . GLN A 1 118 ? 24.959 0.611 7.946 1.00 65.69 118 GLN A O 1
ATOM 959 N N . GLY A 1 119 ? 25.032 -0.060 5.809 1.00 67.75 119 GLY A N 1
ATOM 960 C CA . GLY A 1 119 ? 25.258 -1.485 6.089 1.00 67.75 119 GLY A CA 1
ATOM 961 C C . GLY A 1 119 ? 23.983 -2.324 6.233 1.00 67.75 119 GLY A C 1
ATOM 962 O O . GLY A 1 119 ? 24.079 -3.539 6.383 1.00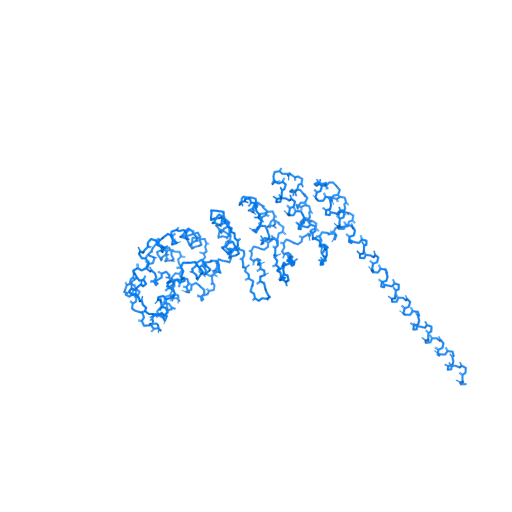 67.75 119 GLY A O 1
ATOM 963 N N . GLU A 1 120 ? 22.798 -1.713 6.143 1.00 65.31 120 GLU A N 1
ATOM 964 C CA . GLU A 1 120 ? 21.514 -2.415 6.081 1.00 65.31 120 GLU A CA 1
ATOM 965 C C . GLU A 1 120 ? 21.028 -2.526 4.630 1.00 65.31 120 GLU A C 1
ATOM 967 O O . GLU A 1 120 ? 21.062 -1.558 3.863 1.00 65.31 120 GLU A O 1
ATOM 972 N N . VAL A 1 121 ? 20.559 -3.716 4.243 1.00 68.38 121 VAL A N 1
ATOM 973 C CA . VAL A 1 121 ? 20.026 -3.983 2.901 1.00 68.38 121 VAL A CA 1
ATOM 974 C C . VAL A 1 121 ? 18.503 -3.958 2.945 1.00 68.38 121 VAL A C 1
ATOM 976 O O . VAL A 1 121 ? 17.864 -4.828 3.532 1.00 68.38 121 VAL A O 1
ATOM 979 N N . PHE A 1 122 ? 17.914 -2.988 2.257 1.00 72.31 122 PHE A N 1
ATOM 980 C CA . PHE A 1 122 ? 16.472 -2.875 2.062 1.00 72.31 122 PHE A CA 1
ATOM 981 C C . PHE A 1 122 ? 16.080 -3.385 0.680 1.00 72.31 122 PHE A C 1
ATOM 983 O O . PHE A 1 122 ? 16.852 -3.270 -0.271 1.00 72.31 122 PHE A O 1
ATOM 990 N N . LYS A 1 123 ? 14.864 -3.915 0.537 1.00 77.38 123 LYS A N 1
ATOM 991 C CA . LYS A 1 123 ? 14.308 -4.312 -0.762 1.00 77.38 123 LYS A CA 1
ATOM 992 C C . LYS A 1 123 ? 12.987 -3.594 -0.981 1.00 77.38 123 LYS A C 1
ATOM 994 O O . LYS A 1 123 ? 11.963 -3.955 -0.405 1.00 77.38 123 LYS A O 1
ATOM 999 N N . PHE A 1 124 ? 12.996 -2.590 -1.848 1.00 76.81 124 PHE A N 1
ATOM 1000 C CA . PHE A 1 124 ? 11.787 -1.844 -2.178 1.00 76.81 124 PHE A CA 1
ATOM 1001 C C . PHE A 1 124 ? 11.277 -2.240 -3.557 1.00 76.81 124 PHE A C 1
ATOM 1003 O O . PHE A 1 124 ? 12.011 -2.172 -4.543 1.00 76.81 124 PHE A O 1
ATOM 1010 N N . SER A 1 125 ? 9.998 -2.597 -3.640 1.00 79.75 125 SER A N 1
ATOM 1011 C CA . SER A 1 125 ? 9.303 -2.658 -4.924 1.00 79.75 125 SER A CA 1
ATOM 1012 C C . SER A 1 125 ? 9.219 -1.258 -5.551 1.00 79.75 125 SER A C 1
ATOM 1014 O O . SER A 1 125 ? 9.286 -0.246 -4.842 1.00 79.75 125 SER A O 1
ATOM 1016 N N . TYR A 1 126 ? 9.075 -1.154 -6.876 1.00 78.56 126 TYR A N 1
ATOM 1017 C CA . TYR A 1 126 ? 8.894 0.151 -7.539 1.00 78.56 126 TYR A CA 1
ATOM 1018 C C . TYR A 1 126 ? 7.789 1.025 -6.922 1.00 78.56 126 TYR A C 1
ATOM 1020 O O . TYR A 1 126 ? 8.044 2.209 -6.684 1.00 78.56 126 TYR A O 1
ATOM 1028 N N . PRO A 1 127 ? 6.594 0.497 -6.590 1.00 81.56 127 PRO A N 1
ATOM 1029 C CA . PRO A 1 127 ? 5.563 1.280 -5.914 1.00 81.56 127 PRO A CA 1
ATOM 1030 C C . PRO A 1 127 ? 6.028 1.857 -4.586 1.00 81.56 127 PRO A C 1
ATOM 1032 O O . PRO A 1 127 ? 5.782 3.029 -4.321 1.00 81.56 127 PRO A O 1
ATOM 1035 N N . ALA A 1 128 ? 6.735 1.078 -3.763 1.00 81.88 128 ALA A N 1
ATOM 1036 C CA . ALA A 1 128 ? 7.242 1.563 -2.483 1.00 81.88 128 ALA A CA 1
ATOM 1037 C C . ALA A 1 128 ? 8.220 2.736 -2.676 1.00 81.88 128 ALA A C 1
ATOM 1039 O O . ALA A 1 128 ? 8.192 3.708 -1.923 1.00 81.88 128 ALA A O 1
ATOM 1040 N N . GLN A 1 129 ? 9.031 2.702 -3.735 1.00 79.88 129 GLN A N 1
ATOM 1041 C CA . GLN A 1 129 ? 9.952 3.791 -4.073 1.00 79.88 129 GLN A CA 1
ATOM 1042 C C . GLN A 1 129 ? 9.216 5.038 -4.570 1.00 79.88 129 GLN A C 1
ATOM 1044 O O . GLN A 1 129 ? 9.517 6.146 -4.120 1.00 79.88 129 GLN A O 1
ATOM 1049 N N . ILE A 1 130 ? 8.199 4.867 -5.422 1.00 83.75 130 ILE A N 1
ATOM 1050 C CA . ILE A 1 130 ? 7.300 5.957 -5.833 1.00 83.75 130 ILE A CA 1
ATOM 1051 C C . ILE A 1 130 ? 6.676 6.607 -4.591 1.00 83.75 130 ILE A C 1
ATOM 1053 O O . ILE A 1 130 ? 6.688 7.832 -4.459 1.00 83.75 130 ILE A O 1
ATOM 1057 N N . LEU A 1 131 ? 6.187 5.796 -3.651 1.00 84.56 131 LEU A N 1
ATOM 1058 C CA . LEU A 1 131 ? 5.568 6.265 -2.413 1.00 84.56 131 LEU A CA 1
ATOM 1059 C C . LEU A 1 131 ? 6.554 6.983 -1.484 1.00 84.56 131 LEU A C 1
ATOM 1061 O O . LEU A 1 131 ? 6.172 7.980 -0.874 1.00 84.56 131 LEU A O 1
ATOM 1065 N N . LYS A 1 132 ? 7.814 6.539 -1.417 1.00 80.69 132 LYS A N 1
ATOM 1066 C CA . LYS A 1 132 ? 8.881 7.172 -0.620 1.00 80.69 132 LYS A CA 1
ATOM 1067 C C . LYS A 1 132 ? 9.406 8.475 -1.232 1.00 80.69 132 LYS A C 1
ATOM 1069 O O . LYS A 1 132 ? 10.006 9.285 -0.532 1.00 80.69 132 LYS A O 1
ATOM 1074 N N . SER A 1 133 ? 9.217 8.680 -2.533 1.00 79.88 133 SER A N 1
ATOM 1075 C CA . SER A 1 133 ? 9.768 9.842 -3.229 1.00 79.88 133 SER A CA 1
ATOM 1076 C C . SER A 1 133 ? 9.210 11.180 -2.717 1.00 79.88 133 SER A C 1
ATOM 1078 O O . SER A 1 133 ? 8.069 11.277 -2.255 1.00 79.88 133 SER A O 1
ATOM 1080 N N . ASN A 1 134 ? 10.007 12.243 -2.858 1.00 77.56 134 ASN A N 1
ATOM 1081 C CA . ASN A 1 134 ? 9.670 13.599 -2.404 1.00 77.56 134 ASN A CA 1
ATOM 1082 C C . ASN A 1 134 ? 8.715 14.366 -3.345 1.00 77.56 134 ASN A C 1
ATOM 1084 O O . ASN A 1 134 ? 8.542 15.577 -3.193 1.00 77.56 134 ASN A O 1
ATOM 1088 N N . THR A 1 135 ? 8.090 13.688 -4.311 1.00 79.31 135 THR A N 1
ATOM 1089 C CA . THR A 1 135 ? 7.122 14.304 -5.229 1.00 79.31 135 THR A CA 1
ATOM 1090 C C . THR A 1 135 ? 5.747 14.486 -4.576 1.00 79.31 135 THR A C 1
ATOM 1092 O O . THR A 1 135 ? 5.452 13.908 -3.526 1.00 79.31 135 THR A O 1
ATOM 1095 N N . ASP A 1 136 ? 4.886 15.310 -5.174 1.00 82.06 136 ASP A N 1
ATOM 1096 C CA . ASP A 1 136 ? 3.526 15.509 -4.673 1.00 82.06 136 ASP A CA 1
ATOM 1097 C C . ASP A 1 136 ? 2.642 14.260 -4.854 1.00 82.06 136 ASP A C 1
ATOM 1099 O O . ASP A 1 136 ? 2.918 13.367 -5.659 1.00 82.06 136 ASP A O 1
ATOM 1103 N N . PHE A 1 137 ? 1.547 14.190 -4.092 1.00 84.25 137 PHE A N 1
ATOM 1104 C CA . PHE A 1 137 ? 0.674 13.015 -4.098 1.00 84.25 137 PHE A CA 1
ATOM 1105 C C . PHE A 1 137 ? 0.074 12.729 -5.486 1.00 84.25 137 PHE A C 1
ATOM 1107 O O . PHE A 1 137 ? -0.121 11.566 -5.832 1.00 84.25 137 PHE A O 1
ATOM 1114 N N . GLN A 1 138 ? -0.216 13.759 -6.291 1.00 85.12 138 GLN A N 1
ATOM 1115 C CA . GLN A 1 138 ? -0.841 13.582 -7.598 1.00 85.12 138 GLN A CA 1
ATOM 1116 C C . GLN A 1 138 ? 0.130 12.889 -8.556 1.00 85.12 138 GLN A C 1
ATOM 1118 O O . GLN A 1 138 ? -0.279 12.002 -9.309 1.00 85.12 138 GLN A O 1
ATOM 1123 N N . ASN A 1 139 ? 1.419 13.221 -8.466 1.00 83.44 139 ASN A N 1
ATOM 1124 C CA . ASN A 1 139 ? 2.475 12.546 -9.216 1.00 83.44 139 ASN A CA 1
ATOM 1125 C C . ASN A 1 139 ? 2.664 11.098 -8.768 1.00 83.44 139 ASN A C 1
ATOM 1127 O O . ASN A 1 139 ? 2.731 10.217 -9.628 1.00 83.44 139 ASN A O 1
ATOM 1131 N N . LYS A 1 140 ? 2.660 10.829 -7.452 1.00 86.88 140 LYS A N 1
ATOM 1132 C CA . LYS A 1 140 ? 2.705 9.453 -6.922 1.00 86.88 140 LYS A CA 1
ATOM 1133 C C . LYS A 1 140 ? 1.560 8.610 -7.502 1.00 86.88 140 LYS A C 1
ATOM 1135 O O . LYS A 1 140 ? 1.802 7.545 -8.064 1.00 86.88 140 LYS A O 1
ATOM 1140 N N . ILE A 1 141 ? 0.323 9.117 -7.458 1.00 88.00 141 ILE A N 1
ATOM 1141 C CA . ILE A 1 141 ? -0.853 8.424 -8.015 1.00 88.00 141 ILE A CA 1
ATOM 1142 C C . ILE A 1 141 ? -0.754 8.241 -9.532 1.00 88.00 141 ILE A C 1
ATOM 1144 O O . ILE A 1 141 ? -1.103 7.181 -10.049 1.00 88.00 141 ILE A O 1
ATOM 1148 N N . ASN A 1 142 ? -0.287 9.247 -10.270 1.00 87.12 142 ASN A N 1
ATOM 1149 C CA . ASN A 1 142 ? -0.152 9.136 -11.719 1.00 87.12 142 ASN A CA 1
ATOM 1150 C C . ASN A 1 142 ? 0.892 8.083 -12.123 1.00 87.12 142 ASN A C 1
ATOM 1152 O O . ASN A 1 142 ? 0.643 7.334 -13.066 1.00 87.12 142 ASN A O 1
ATOM 1156 N N . LEU A 1 143 ? 2.012 7.988 -11.401 1.00 88.06 143 LEU A N 1
ATOM 1157 C CA . LEU A 1 143 ? 3.007 6.931 -11.598 1.00 88.06 143 LEU A CA 1
ATOM 1158 C C . LEU A 1 143 ? 2.423 5.548 -11.311 1.00 88.06 143 LEU A C 1
ATOM 1160 O O . LEU A 1 143 ? 2.518 4.672 -12.168 1.00 88.06 143 LEU A O 1
ATOM 1164 N N . LEU A 1 144 ? 1.744 5.372 -10.172 1.00 90.19 144 LEU A N 1
ATOM 1165 C CA . LEU A 1 144 ? 1.076 4.107 -9.841 1.00 90.19 144 LEU A CA 1
ATOM 1166 C C . LEU A 1 144 ? 0.089 3.691 -10.939 1.00 90.19 144 LEU A C 1
ATOM 1168 O O . LEU A 1 144 ? 0.146 2.564 -11.417 1.00 90.19 144 LEU A O 1
ATOM 1172 N N . ARG A 1 145 ? -0.731 4.623 -11.443 1.00 90.19 145 ARG A N 1
ATOM 1173 C CA . ARG A 1 145 ? -1.664 4.362 -12.554 1.00 90.19 145 ARG A CA 1
ATOM 1174 C C . ARG A 1 145 ? -0.971 3.948 -13.848 1.00 90.19 145 ARG A C 1
ATOM 1176 O O . ARG A 1 145 ? -1.514 3.124 -14.582 1.00 90.19 145 ARG A O 1
ATOM 1183 N N . ILE A 1 146 ? 0.186 4.538 -14.162 1.00 89.81 146 ILE A N 1
ATOM 1184 C CA . ILE A 1 146 ? 0.966 4.122 -15.332 1.00 89.81 146 ILE A CA 1
ATOM 1185 C C . ILE A 1 146 ? 1.429 2.682 -15.132 1.00 89.81 146 ILE A C 1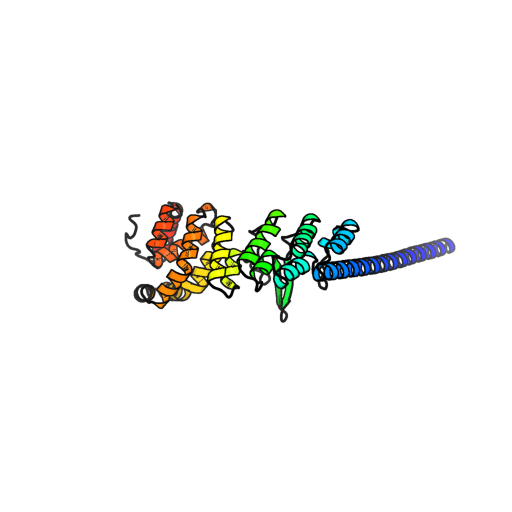
ATOM 1187 O O . ILE A 1 146 ? 1.191 1.859 -16.004 1.00 89.81 146 ILE A O 1
ATOM 1191 N N . PHE A 1 147 ? 2.019 2.365 -13.984 1.00 91.38 147 PHE A N 1
ATOM 1192 C CA . PHE A 1 147 ? 2.537 1.031 -13.689 1.00 91.38 147 PHE A CA 1
ATOM 1193 C C . PHE A 1 147 ? 1.418 -0.027 -13.657 1.00 91.38 147 PHE A C 1
ATOM 1195 O O . PHE A 1 147 ? 1.578 -1.107 -14.220 1.00 91.38 147 PHE A O 1
ATOM 1202 N N . GLU A 1 148 ? 0.248 0.295 -13.100 1.00 91.44 148 GLU A N 1
ATOM 1203 C CA . GLU A 1 148 ? -0.944 -0.571 -13.108 1.00 91.44 148 GLU A CA 1
ATOM 1204 C C . GLU A 1 148 ? -1.401 -0.943 -14.515 1.00 91.44 148 GLU A C 1
ATOM 1206 O O . GLU A 1 148 ? -1.763 -2.094 -14.756 1.00 91.44 148 GLU A O 1
ATOM 1211 N N . LYS A 1 149 ? -1.323 -0.010 -15.476 1.00 91.75 149 LYS A N 1
ATOM 1212 C CA . LYS A 1 149 ? -1.642 -0.296 -16.884 1.00 91.75 149 LYS A CA 1
ATOM 1213 C C . LYS A 1 149 ? -0.781 -1.433 -17.454 1.00 91.75 149 LYS A C 1
ATOM 1215 O O . LYS A 1 149 ? -1.217 -2.109 -18.382 1.00 91.75 149 LYS A O 1
ATOM 1220 N N . TYR A 1 150 ? 0.414 -1.639 -16.906 1.00 91.75 150 TYR A N 1
ATOM 1221 C CA . TYR A 1 150 ? 1.370 -2.655 -17.344 1.00 91.75 150 TYR A CA 1
ATOM 1222 C C . TYR A 1 150 ? 1.534 -3.799 -16.334 1.00 91.75 150 TYR A C 1
ATOM 1224 O O . TYR A 1 150 ? 2.544 -4.494 -16.353 1.00 91.75 150 TYR A O 1
ATOM 1232 N N . GLY A 1 151 ? 0.531 -4.032 -15.480 1.00 90.12 151 GLY A N 1
ATOM 1233 C CA . GLY A 1 151 ? 0.481 -5.221 -14.625 1.00 90.12 151 GLY A CA 1
ATOM 1234 C C . GLY A 1 151 ? 1.151 -5.061 -13.263 1.00 90.12 151 GLY A C 1
ATOM 1235 O O . GLY A 1 151 ? 1.568 -6.055 -12.669 1.00 90.12 151 GLY A O 1
ATOM 1236 N N . LEU A 1 152 ? 1.262 -3.833 -12.752 1.00 90.00 152 LEU A N 1
ATOM 1237 C CA . LEU A 1 152 ? 1.614 -3.642 -11.350 1.00 90.00 152 LEU A CA 1
ATOM 1238 C C . LEU A 1 152 ? 0.575 -4.290 -10.430 1.00 90.00 152 LEU A C 1
ATOM 1240 O O . LEU A 1 152 ? -0.612 -3.972 -10.511 1.00 90.00 152 LEU A O 1
ATOM 1244 N N . ASP A 1 153 ? 1.048 -5.132 -9.518 1.00 88.31 153 ASP A N 1
ATOM 1245 C CA . ASP A 1 153 ? 0.261 -5.639 -8.405 1.00 88.31 153 ASP A CA 1
ATOM 1246 C C . ASP A 1 153 ? 0.304 -4.625 -7.257 1.00 88.31 153 ASP A C 1
ATOM 1248 O O . ASP A 1 153 ? 1.361 -4.316 -6.708 1.00 88.31 153 ASP A O 1
ATOM 1252 N N . LEU A 1 154 ? -0.849 -4.076 -6.883 1.00 84.44 154 LEU A N 1
ATOM 1253 C CA . LEU A 1 154 ? -0.931 -3.152 -5.751 1.00 84.44 154 LEU A CA 1
ATOM 1254 C C . LEU A 1 154 ? -0.872 -3.865 -4.396 1.00 84.44 154 LEU A C 1
ATOM 1256 O O . LEU A 1 154 ? -0.604 -3.207 -3.393 1.00 84.44 154 LEU A O 1
ATOM 1260 N N . ASN A 1 155 ? -1.070 -5.187 -4.359 1.00 80.19 155 ASN A N 1
ATOM 1261 C CA . ASN A 1 155 ? -0.829 -6.008 -3.170 1.00 80.19 155 ASN A CA 1
ATOM 1262 C C . ASN A 1 155 ? 0.653 -6.369 -2.998 1.00 80.19 155 ASN A C 1
ATOM 1264 O O . ASN A 1 155 ? 1.007 -7.096 -2.072 1.00 80.19 155 ASN A O 1
ATOM 1268 N N . ASN A 1 156 ? 1.525 -5.850 -3.864 1.00 79.38 156 ASN A N 1
ATOM 1269 C CA . ASN A 1 156 ? 2.966 -5.937 -3.700 1.00 79.38 156 ASN A CA 1
ATOM 1270 C C . ASN A 1 156 ? 3.406 -5.234 -2.396 1.00 79.38 156 ASN A C 1
ATOM 1272 O O . ASN A 1 156 ? 2.661 -4.475 -1.767 1.00 79.38 156 ASN A O 1
ATOM 1276 N N . THR A 1 157 ? 4.621 -5.519 -1.948 1.00 75.19 157 THR A N 1
ATOM 1277 C CA . THR A 1 157 ? 5.096 -5.167 -0.610 1.00 75.19 157 THR A CA 1
ATOM 1278 C C . THR A 1 157 ? 6.418 -4.411 -0.677 1.00 75.19 157 THR A C 1
ATOM 1280 O O . THR A 1 157 ? 7.143 -4.442 -1.673 1.00 75.19 157 THR A O 1
ATOM 1283 N N . ALA A 1 158 ? 6.727 -3.673 0.380 1.00 72.75 158 ALA A N 1
ATOM 1284 C CA . ALA A 1 158 ? 8.079 -3.260 0.714 1.00 72.75 158 ALA A CA 1
ATOM 1285 C C . ALA A 1 158 ? 8.654 -4.297 1.683 1.00 72.75 158 ALA A C 1
ATOM 1287 O O . ALA A 1 158 ? 7.974 -4.682 2.631 1.00 72.75 158 ALA A O 1
ATOM 1288 N N . ILE A 1 159 ? 9.888 -4.745 1.465 1.00 69.94 159 ILE A N 1
ATOM 1289 C CA . ILE A 1 159 ? 10.575 -5.651 2.389 1.00 69.94 159 ILE A CA 1
ATOM 1290 C C . ILE A 1 159 ? 11.623 -4.827 3.128 1.00 69.94 159 ILE A C 1
ATOM 1292 O O . ILE A 1 159 ? 12.605 -4.345 2.550 1.00 69.94 159 ILE A O 1
ATOM 1296 N N . ILE A 1 160 ? 11.361 -4.627 4.413 1.00 60.66 160 ILE A N 1
ATOM 1297 C CA . ILE A 1 160 ? 12.182 -3.830 5.313 1.00 60.66 160 ILE A CA 1
ATOM 1298 C C . ILE A 1 160 ? 12.754 -4.822 6.315 1.00 60.66 160 ILE A C 1
ATOM 1300 O O . ILE A 1 160 ? 12.034 -5.250 7.208 1.00 60.66 160 ILE A O 1
ATOM 1304 N N . SER A 1 161 ? 14.017 -5.216 6.130 1.00 59.66 161 SER A N 1
ATOM 1305 C CA . SER A 1 161 ? 14.661 -6.368 6.789 1.00 59.66 161 SER A CA 1
ATOM 1306 C C . SER A 1 161 ? 14.098 -7.737 6.370 1.00 59.66 161 SER A C 1
ATOM 1308 O O . SER A 1 161 ? 13.087 -7.815 5.673 1.00 59.66 161 SER A O 1
ATOM 1310 N N . ASP A 1 162 ? 14.810 -8.813 6.709 1.00 56.62 162 ASP A N 1
ATOM 1311 C CA . ASP A 1 162 ? 14.616 -10.137 6.104 1.00 56.62 162 ASP A CA 1
ATOM 1312 C C . ASP A 1 162 ? 13.267 -10.825 6.420 1.00 56.62 162 ASP A C 1
ATOM 1314 O O . ASP A 1 162 ? 12.954 -11.803 5.746 1.00 56.62 162 ASP A O 1
ATOM 1318 N N . ASP A 1 163 ? 12.421 -10.299 7.323 1.00 58.03 163 ASP A N 1
ATOM 1319 C CA . ASP A 1 163 ? 11.333 -11.112 7.899 1.00 58.03 163 ASP A CA 1
ATOM 1320 C C . ASP A 1 163 ? 9.896 -10.549 7.871 1.00 58.03 163 ASP A C 1
ATOM 1322 O O . ASP A 1 163 ? 8.981 -11.320 8.167 1.00 58.03 163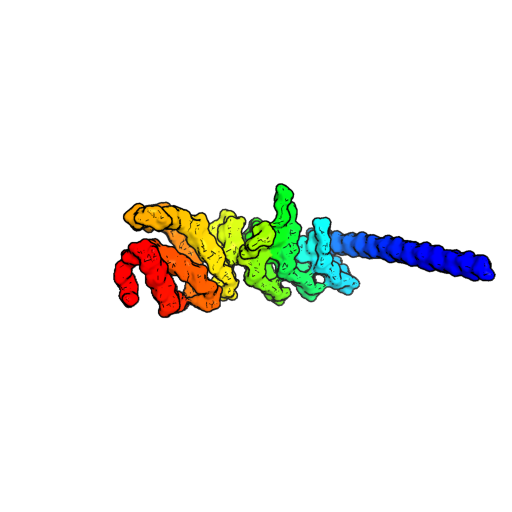 ASP A O 1
ATOM 1326 N N . ASP A 1 164 ? 9.619 -9.289 7.487 1.00 69.25 164 ASP A N 1
ATOM 1327 C CA . ASP A 1 164 ? 8.210 -8.845 7.378 1.00 69.25 164 ASP A CA 1
ATOM 1328 C C . ASP A 1 164 ? 7.893 -7.967 6.151 1.00 69.25 164 ASP A C 1
ATOM 1330 O O . ASP A 1 164 ? 8.321 -6.810 6.063 1.00 69.25 164 ASP A O 1
ATOM 1334 N N . PRO A 1 165 ? 7.104 -8.473 5.182 1.00 76.62 165 PRO A N 1
ATOM 1335 C CA . PRO A 1 165 ? 6.609 -7.652 4.094 1.00 76.62 165 PRO A CA 1
ATOM 1336 C C . PRO A 1 165 ? 5.575 -6.632 4.596 1.00 76.62 165 PRO A C 1
ATOM 1338 O O . PRO A 1 165 ? 4.553 -6.970 5.205 1.00 76.62 165 PRO A O 1
ATOM 1341 N N . ILE A 1 166 ? 5.801 -5.364 4.263 1.00 79.88 166 ILE A N 1
ATOM 1342 C CA . ILE A 1 166 ? 4.893 -4.252 4.543 1.00 79.88 166 ILE A CA 1
ATOM 1343 C C . ILE A 1 166 ? 4.124 -3.911 3.267 1.00 79.88 166 ILE A C 1
ATOM 1345 O O . ILE A 1 166 ? 4.703 -3.469 2.276 1.00 79.88 166 ILE A O 1
ATOM 1349 N N . TYR A 1 167 ? 2.805 -4.099 3.276 1.00 84.56 167 TYR A N 1
ATOM 1350 C CA . TYR A 1 167 ? 1.949 -3.707 2.152 1.00 84.56 167 TYR A CA 1
ATOM 1351 C C . TYR A 1 167 ? 1.955 -2.188 1.941 1.00 84.56 167 TYR A C 1
ATOM 1353 O O . TYR A 1 167 ? 2.115 -1.413 2.886 1.00 84.56 167 TYR A O 1
ATOM 1361 N N . LEU A 1 168 ? 1.731 -1.753 0.699 1.00 85.88 168 LEU A N 1
ATOM 1362 C CA . LEU A 1 168 ? 1.797 -0.337 0.313 1.00 85.88 168 LEU A CA 1
ATOM 1363 C C . LEU A 1 168 ? 0.930 0.608 1.172 1.00 85.88 168 LEU A C 1
ATOM 1365 O O . LEU A 1 168 ? 1.434 1.677 1.526 1.00 85.88 168 LEU A O 1
ATOM 1369 N N . PRO A 1 169 ? -0.314 0.257 1.573 1.00 87.56 169 PRO A N 1
ATOM 1370 C CA . PRO A 1 169 ? -1.102 1.102 2.470 1.00 87.56 169 PRO A CA 1
ATOM 1371 C C . PRO A 1 169 ? -0.415 1.334 3.820 1.00 87.56 169 PRO A C 1
ATOM 1373 O O . PRO A 1 169 ? -0.370 2.463 4.299 1.00 87.56 169 PRO A O 1
ATOM 1376 N N . ALA A 1 170 ? 0.171 0.284 4.404 1.00 85.06 170 ALA A N 1
ATOM 1377 C CA . ALA A 1 170 ? 0.869 0.354 5.686 1.00 85.06 170 ALA A CA 1
ATOM 1378 C C . ALA A 1 170 ? 2.193 1.122 5.564 1.00 85.06 170 ALA A C 1
ATOM 1380 O O . ALA A 1 170 ? 2.538 1.916 6.437 1.00 85.06 170 ALA A O 1
ATOM 1381 N N . PHE A 1 171 ? 2.893 0.961 4.438 1.00 83.88 171 PHE A N 1
ATOM 1382 C CA . PHE A 1 171 ? 4.129 1.683 4.143 1.00 83.88 171 PHE A CA 1
ATOM 1383 C C . PHE A 1 171 ? 3.946 3.211 4.205 1.00 83.88 171 PHE A C 1
ATOM 1385 O O . PHE A 1 171 ? 4.805 3.917 4.729 1.00 83.88 171 PHE A O 1
ATOM 1392 N N . ILE A 1 172 ? 2.809 3.731 3.731 1.00 83.44 172 ILE A N 1
ATOM 1393 C CA . ILE A 1 172 ? 2.501 5.175 3.753 1.00 83.44 172 ILE A CA 1
ATOM 1394 C C . ILE A 1 172 ? 2.325 5.702 5.176 1.00 83.44 172 ILE A C 1
ATOM 1396 O O . ILE A 1 172 ? 2.730 6.831 5.468 1.00 83.44 172 ILE A O 1
ATOM 1400 N N . ILE A 1 173 ? 1.713 4.899 6.049 1.00 81.75 173 ILE A N 1
ATOM 1401 C CA . ILE A 1 173 ? 1.501 5.269 7.449 1.00 81.75 173 ILE A CA 1
ATOM 1402 C C . ILE A 1 173 ? 2.857 5.454 8.134 1.00 81.75 173 ILE A C 1
ATOM 1404 O O . ILE A 1 173 ? 3.095 6.515 8.714 1.00 81.75 173 ILE A O 1
ATOM 1408 N N . VAL A 1 174 ? 3.763 4.487 7.950 1.00 77.94 174 VAL A N 1
ATOM 1409 C CA . VAL A 1 174 ? 5.067 4.431 8.630 1.00 77.94 174 VAL A CA 1
ATOM 1410 C C . VAL A 1 174 ? 6.103 5.415 8.060 1.00 77.94 174 VAL A C 1
ATOM 1412 O O . VAL A 1 174 ? 6.867 5.984 8.833 1.00 77.94 174 VAL A O 1
ATOM 1415 N N . TYR A 1 175 ? 6.154 5.644 6.738 1.00 71.00 175 TYR A N 1
ATOM 1416 C CA . TYR A 1 175 ? 7.320 6.293 6.099 1.00 71.00 175 TYR A CA 1
ATOM 1417 C C . TYR A 1 175 ? 7.095 7.658 5.431 1.00 71.00 175 TYR A C 1
ATOM 1419 O O . TYR A 1 175 ? 8.082 8.297 5.063 1.00 71.00 175 TYR A O 1
ATOM 1427 N N . ASP A 1 176 ? 5.860 8.134 5.227 1.00 65.00 176 ASP A N 1
ATOM 1428 C CA . ASP A 1 176 ? 5.651 9.472 4.637 1.00 65.00 176 ASP A CA 1
ATOM 1429 C C . ASP A 1 176 ? 5.648 10.560 5.739 1.00 65.00 176 ASP A C 1
ATOM 1431 O O . ASP A 1 176 ? 5.228 10.321 6.868 1.00 65.00 176 ASP A O 1
ATOM 1435 N N . ASN A 1 177 ? 6.106 11.775 5.434 1.00 57.00 177 ASN A N 1
ATOM 1436 C CA . ASN A 1 177 ? 6.256 12.875 6.402 1.00 57.00 177 ASN A CA 1
ATOM 1437 C C . ASN A 1 177 ? 5.179 13.973 6.252 1.00 57.00 177 ASN A C 1
ATOM 1439 O O . ASN A 1 177 ? 5.244 14.987 6.945 1.00 57.00 177 ASN A O 1
ATOM 1443 N N . LYS A 1 178 ? 4.191 13.820 5.348 1.00 58.69 178 LYS A N 1
ATOM 1444 C CA . LYS A 1 178 ? 3.139 14.836 5.095 1.00 58.69 178 LYS A CA 1
ATOM 1445 C C . LYS A 1 178 ? 1.712 14.290 5.276 1.00 58.69 178 LYS A C 1
ATOM 1447 O O . LYS A 1 178 ? 1.207 13.568 4.417 1.00 58.69 178 LYS A O 1
ATOM 1452 N N . ASP A 1 179 ? 1.033 14.708 6.347 1.00 65.44 179 ASP A N 1
ATOM 1453 C CA . ASP A 1 179 ? -0.255 14.148 6.810 1.00 65.44 179 ASP A CA 1
ATOM 1454 C C . ASP A 1 179 ? -1.406 14.160 5.777 1.00 65.44 179 ASP A C 1
ATOM 1456 O O . ASP A 1 179 ? -2.158 13.187 5.678 1.00 65.44 179 ASP A O 1
ATOM 1460 N N . ASP A 1 180 ? -1.555 15.211 4.965 1.00 67.62 180 ASP A N 1
ATOM 1461 C CA . ASP A 1 180 ? -2.673 15.293 4.005 1.00 67.62 180 ASP A CA 1
ATOM 1462 C C . ASP A 1 180 ? -2.449 14.497 2.717 1.00 67.62 180 ASP A C 1
ATOM 1464 O O . ASP A 1 180 ? -3.404 14.034 2.086 1.00 67.62 180 ASP A O 1
ATOM 1468 N N . ALA A 1 181 ? -1.190 14.317 2.316 1.00 79.69 181 ALA A N 1
ATOM 1469 C CA . ALA A 1 181 ? -0.846 13.469 1.182 1.00 79.69 181 ALA A CA 1
ATOM 1470 C C . ALA A 1 181 ? -1.063 11.990 1.529 1.00 79.69 181 ALA A C 1
ATOM 1472 O O . ALA A 1 181 ? -1.605 11.255 0.701 1.00 79.69 181 ALA A O 1
ATOM 1473 N N . LYS A 1 182 ? -0.736 11.585 2.769 1.00 83.06 182 LYS A N 1
ATOM 1474 C CA . LYS A 1 182 ? -0.934 10.214 3.266 1.00 83.06 182 LYS A CA 1
ATOM 1475 C C . LYS A 1 182 ? -2.360 9.731 3.063 1.00 83.06 182 LYS A C 1
ATOM 1477 O O . LYS A 1 182 ? -2.569 8.691 2.443 1.00 83.06 182 LYS A O 1
ATOM 1482 N N . PHE A 1 183 ? -3.340 10.513 3.514 1.00 88.12 183 PHE A N 1
ATOM 1483 C CA . PHE A 1 183 ? -4.736 10.095 3.428 1.00 88.12 183 PHE A CA 1
ATOM 1484 C C . PHE A 1 183 ? -5.205 9.942 1.983 1.00 88.12 183 PHE A C 1
ATOM 1486 O O . PHE A 1 183 ? -5.883 8.975 1.667 1.00 88.12 183 PHE A O 1
ATOM 1493 N N . LYS A 1 184 ? -4.825 10.853 1.079 1.00 89.81 184 LYS A N 1
ATOM 1494 C CA . LYS A 1 184 ? -5.235 10.764 -0.333 1.00 89.81 184 LYS A CA 1
ATOM 1495 C C . LYS A 1 184 ? -4.685 9.515 -1.015 1.00 89.81 184 LYS A C 1
ATOM 1497 O O . LYS A 1 184 ? -5.368 8.918 -1.845 1.00 89.81 184 LYS A O 1
ATOM 1502 N N . ILE A 1 185 ? -3.459 9.127 -0.674 1.00 89.62 185 ILE A N 1
ATOM 1503 C CA . ILE A 1 185 ? -2.848 7.909 -1.201 1.00 89.62 185 ILE A CA 1
ATOM 1504 C C . ILE A 1 185 ? -3.483 6.676 -0.544 1.00 89.62 185 ILE A C 1
ATOM 1506 O O . ILE A 1 185 ? -3.821 5.725 -1.240 1.00 89.62 185 ILE A O 1
ATOM 1510 N N . PHE A 1 186 ? -3.729 6.700 0.766 1.00 90.44 186 PHE A N 1
ATOM 1511 C CA . PHE A 1 186 ? -4.468 5.634 1.440 1.00 90.44 186 PHE A CA 1
ATOM 1512 C C . PHE A 1 186 ? -5.864 5.439 0.830 1.00 90.44 186 PHE A C 1
ATOM 1514 O O . PHE A 1 186 ? -6.237 4.323 0.491 1.00 90.44 186 PHE A O 1
ATOM 1521 N N . ASP A 1 187 ? -6.615 6.519 0.615 1.00 92.00 187 ASP A N 1
ATOM 1522 C CA . ASP A 1 187 ? -7.952 6.497 0.020 1.00 92.00 187 ASP A CA 1
ATOM 1523 C C . ASP A 1 187 ? -7.935 5.952 -1.420 1.00 92.00 187 ASP A C 1
ATOM 1525 O O . ASP A 1 187 ? -8.855 5.247 -1.837 1.00 92.00 187 ASP A O 1
ATOM 1529 N N . TYR A 1 188 ? -6.858 6.204 -2.173 1.00 91.62 188 TYR A N 1
ATOM 1530 C CA . TYR A 1 188 ? -6.634 5.578 -3.477 1.00 91.62 188 TYR A CA 1
ATOM 1531 C C . TYR A 1 188 ? -6.555 4.047 -3.387 1.00 91.62 188 TYR A C 1
ATOM 1533 O O . TYR A 1 188 ? -7.227 3.357 -4.156 1.00 91.62 188 TYR A O 1
ATOM 1541 N N . PHE A 1 189 ? -5.769 3.523 -2.443 1.00 91.81 189 PHE A N 1
ATOM 1542 C CA . PHE A 1 189 ? -5.661 2.083 -2.193 1.00 91.81 189 PHE A CA 1
ATOM 1543 C C . PHE A 1 189 ? -6.963 1.497 -1.632 1.00 91.81 189 PHE A C 1
ATOM 1545 O O . PHE A 1 189 ? -7.407 0.444 -2.084 1.00 91.81 189 PHE A O 1
ATOM 1552 N N . SER A 1 190 ? -7.620 2.230 -0.730 1.00 92.12 190 SER A N 1
ATOM 1553 C CA . SER A 1 190 ? -8.915 1.897 -0.131 1.00 92.12 190 SER A CA 1
ATOM 1554 C C . SER A 1 190 ? -9.996 1.646 -1.179 1.00 92.12 190 SER A C 1
ATOM 1556 O O . SER A 1 190 ? -10.597 0.575 -1.226 1.00 92.12 190 SER A O 1
ATOM 1558 N N . LYS A 1 191 ? -10.158 2.575 -2.125 1.00 92.19 191 LYS A N 1
ATOM 1559 C CA . LYS A 1 191 ? -11.110 2.446 -3.244 1.00 92.19 191 LYS A CA 1
ATOM 1560 C C . LYS A 1 191 ? -10.814 1.275 -4.179 1.00 92.19 191 LYS A C 1
ATOM 1562 O O . LYS A 1 191 ? -11.698 0.829 -4.905 1.00 92.19 191 LYS A O 1
ATOM 1567 N N . LYS A 1 192 ? -9.571 0.797 -4.191 1.00 91.12 192 LYS A N 1
ATOM 1568 C CA . LYS A 1 192 ? -9.126 -0.368 -4.967 1.00 91.12 192 LYS A CA 1
ATOM 1569 C C . LYS A 1 192 ? -9.123 -1.660 -4.156 1.00 91.12 192 LYS A C 1
ATOM 1571 O O . LYS A 1 192 ? -8.784 -2.701 -4.706 1.00 91.12 192 LYS A O 1
ATOM 1576 N N . ARG A 1 193 ? -9.530 -1.587 -2.888 1.00 90.12 193 ARG A N 1
ATOM 1577 C CA . ARG A 1 193 ? -9.578 -2.690 -1.934 1.00 90.12 193 ARG A CA 1
ATOM 1578 C C . ARG A 1 193 ? -8.237 -3.419 -1.787 1.00 90.12 193 ARG A C 1
ATOM 1580 O O . ARG A 1 193 ? -8.177 -4.641 -1.830 1.00 90.12 193 ARG A O 1
ATOM 1587 N N . VAL A 1 194 ? -7.160 -2.655 -1.617 1.00 88.50 194 VAL A N 1
ATOM 1588 C CA . VAL A 1 194 ? -5.795 -3.180 -1.460 1.00 88.50 194 VAL A CA 1
ATOM 1589 C C . VAL A 1 194 ? -5.452 -3.329 0.024 1.00 88.50 194 VAL A C 1
ATOM 1591 O O . VAL A 1 194 ? -5.304 -2.319 0.704 1.00 88.50 194 VAL A O 1
ATOM 1594 N N . ASN A 1 195 ? -5.309 -4.574 0.496 1.00 82.81 195 ASN A N 1
ATOM 1595 C CA . ASN A 1 195 ? -4.829 -5.019 1.821 1.00 82.81 195 ASN A CA 1
ATOM 1596 C C . ASN A 1 195 ? -4.713 -3.922 2.910 1.00 82.81 195 ASN A C 1
ATOM 1598 O O . ASN A 1 195 ? -3.610 -3.434 3.188 1.00 82.81 195 ASN A O 1
ATOM 1602 N N . PRO A 1 196 ? -5.831 -3.532 3.552 1.00 81.88 196 PRO A N 1
ATOM 1603 C CA . PRO A 1 196 ? -5.866 -2.419 4.500 1.00 81.88 196 PRO A CA 1
ATOM 1604 C C . PRO A 1 196 ? -5.424 -2.810 5.909 1.00 81.88 196 PRO A C 1
ATOM 1606 O O . PRO A 1 196 ? -5.044 -1.926 6.671 1.00 81.88 196 PRO A O 1
ATOM 1609 N N . GLU A 1 197 ? -5.495 -4.102 6.251 1.00 83.75 197 GLU A N 1
ATOM 1610 C CA . GLU A 1 197 ? -5.359 -4.650 7.608 1.00 83.75 197 GLU A CA 1
ATOM 1611 C C . GLU A 1 197 ? -4.169 -4.045 8.354 1.00 83.75 197 GLU A C 1
ATOM 1613 O O . GLU A 1 197 ? -4.357 -3.245 9.265 1.00 83.75 197 GLU A O 1
ATOM 1618 N N . LYS A 1 198 ? -2.943 -4.314 7.877 1.00 81.62 198 LYS A N 1
ATOM 1619 C CA . LYS A 1 198 ? -1.709 -3.825 8.510 1.00 81.62 198 LYS A CA 1
ATOM 1620 C C . LYS A 1 198 ? -1.667 -2.301 8.643 1.00 81.62 198 LYS A C 1
ATOM 1622 O O . LYS A 1 198 ? -1.066 -1.791 9.579 1.00 81.62 198 LYS A O 1
ATOM 1627 N N . ALA A 1 199 ? -2.281 -1.561 7.719 1.00 85.31 199 ALA A N 1
ATOM 1628 C CA . ALA A 1 199 ? -2.301 -0.104 7.794 1.00 85.31 199 ALA A CA 1
ATOM 1629 C C . ALA A 1 199 ? -3.206 0.386 8.928 1.00 85.31 199 ALA A C 1
ATOM 1631 O O . ALA A 1 199 ? -2.802 1.265 9.686 1.00 85.31 199 ALA A O 1
ATOM 1632 N N . LEU A 1 200 ? -4.401 -0.197 9.063 1.00 89.56 200 LEU A N 1
ATOM 1633 C CA . LEU A 1 200 ? -5.315 0.118 10.161 1.00 89.56 200 LEU A CA 1
ATOM 1634 C C . LEU A 1 200 ? -4.736 -0.334 11.504 1.00 89.56 200 LEU A C 1
ATOM 1636 O O . LEU A 1 200 ? -4.745 0.447 12.453 1.00 89.56 200 LEU A O 1
ATOM 1640 N N . SER A 1 201 ? -4.158 -1.537 11.561 1.00 86.06 201 SER A N 1
ATOM 1641 C CA . SER A 1 201 ? -3.487 -2.057 12.754 1.00 86.06 201 SER A CA 1
ATOM 1642 C C . SER A 1 201 ? -2.321 -1.155 13.172 1.00 86.06 201 SER A C 1
ATOM 1644 O O . SER A 1 201 ? -2.194 -0.851 14.349 1.00 86.06 201 SER A O 1
ATOM 1646 N N . TYR A 1 202 ? -1.506 -0.630 12.248 1.00 84.69 202 TYR A N 1
ATOM 1647 C CA . TYR A 1 202 ? -0.454 0.334 12.604 1.00 84.69 202 TYR A CA 1
ATOM 1648 C C . TYR A 1 202 ? -0.996 1.665 13.123 1.00 84.69 202 TYR A C 1
ATOM 1650 O O . TYR A 1 202 ? -0.495 2.147 14.134 1.00 84.69 202 TYR A O 1
ATOM 1658 N N . ILE A 1 203 ? -2.030 2.236 12.498 1.00 85.06 203 ILE A N 1
ATOM 1659 C CA . ILE A 1 203 ? -2.671 3.459 13.013 1.00 85.06 203 ILE A CA 1
ATOM 1660 C C . ILE A 1 203 ? -3.152 3.240 14.455 1.00 85.06 203 ILE A C 1
ATOM 1662 O O . ILE A 1 203 ? -2.938 4.084 15.326 1.00 85.06 203 ILE A O 1
ATOM 1666 N N . ILE A 1 204 ? -3.783 2.095 14.721 1.00 84.56 204 ILE A N 1
ATOM 1667 C CA . ILE A 1 204 ? -4.259 1.763 16.060 1.00 84.56 204 ILE A CA 1
ATOM 1668 C C . ILE A 1 204 ? -3.078 1.519 16.994 1.00 84.56 204 ILE A C 1
ATOM 1670 O O . ILE A 1 204 ? -2.934 2.228 17.974 1.00 84.56 204 ILE A O 1
ATOM 1674 N N . PHE A 1 205 ? -2.212 0.550 16.729 1.00 78.31 205 PHE A N 1
ATOM 1675 C CA . PHE A 1 205 ? -1.266 0.057 17.732 1.00 78.31 205 PHE A CA 1
ATOM 1676 C C . PHE A 1 205 ? 0.030 0.863 17.850 1.00 78.31 205 PHE A C 1
ATOM 1678 O O . PHE A 1 205 ? 0.680 0.777 18.892 1.00 78.31 205 PHE A O 1
ATOM 1685 N N . LEU A 1 206 ? 0.408 1.643 16.832 1.00 79.19 206 LEU A N 1
ATOM 1686 C CA . LEU A 1 206 ? 1.614 2.478 16.870 1.00 79.19 206 LEU A CA 1
ATOM 1687 C C . LEU A 1 206 ? 1.326 3.951 17.170 1.00 79.19 206 LEU A C 1
ATOM 1689 O O . LEU A 1 206 ? 2.209 4.615 17.700 1.00 79.19 206 LEU A O 1
ATOM 1693 N N . ASP A 1 207 ? 0.120 4.451 16.883 1.00 81.62 207 ASP A N 1
ATOM 1694 C CA . ASP A 1 207 ? -0.212 5.860 17.124 1.00 81.62 207 ASP A CA 1
ATOM 1695 C C . ASP A 1 207 ? -1.269 6.023 18.225 1.00 81.62 207 ASP A C 1
ATOM 1697 O O . ASP A 1 207 ? -0.971 6.518 19.311 1.00 81.62 207 ASP A O 1
ATOM 1701 N N . MET A 1 208 ? -2.514 5.606 17.975 1.00 83.25 208 MET A N 1
ATOM 1702 C CA . MET A 1 208 ? -3.638 5.899 18.884 1.00 83.25 208 MET A CA 1
ATOM 1703 C C . MET A 1 208 ? -3.630 5.057 20.167 1.00 83.25 208 MET A C 1
ATOM 1705 O O . MET A 1 208 ? -4.107 5.474 21.220 1.00 83.25 208 MET A O 1
ATOM 1709 N N . GLY A 1 209 ? -3.144 3.830 20.061 1.00 81.81 209 GLY A N 1
ATOM 1710 C CA . GLY A 1 209 ? -3.421 2.743 20.985 1.00 81.81 209 GLY A CA 1
ATOM 1711 C C . GLY A 1 209 ? -2.314 2.475 21.986 1.00 81.81 209 GLY A C 1
ATOM 1712 O O . GLY A 1 209 ? -2.509 1.618 22.837 1.00 81.81 209 GLY A O 1
ATOM 1713 N N . ILE A 1 210 ? -1.181 3.186 21.935 1.00 83.81 210 ILE A N 1
ATOM 1714 C CA . ILE A 1 210 ? -0.063 2.964 22.868 1.00 83.81 210 ILE A CA 1
ATOM 1715 C C . ILE A 1 210 ? -0.538 3.131 24.318 1.00 83.81 210 ILE A C 1
ATOM 1717 O O . ILE A 1 210 ? -0.466 2.184 25.102 1.00 83.81 210 ILE A O 1
ATOM 1721 N N . LYS A 1 211 ? -1.092 4.304 24.654 1.00 85.00 211 LYS A N 1
ATOM 1722 C CA . LYS A 1 211 ? -1.610 4.592 26.002 1.00 85.00 211 LYS A CA 1
ATOM 1723 C C . LYS A 1 211 ? -2.867 3.785 26.329 1.00 85.00 211 LYS A C 1
ATOM 1725 O O . LYS A 1 211 ? -3.010 3.302 27.448 1.00 85.00 211 LYS A O 1
ATOM 1730 N N . VAL A 1 212 ? -3.753 3.577 25.349 1.00 86.94 212 VAL A N 1
ATOM 1731 C CA . VAL A 1 212 ? -4.950 2.732 25.524 1.00 86.94 212 VAL A CA 1
ATOM 1732 C C . VAL A 1 212 ? -4.554 1.319 25.953 1.00 86.94 212 VAL A C 1
ATOM 1734 O O . VAL A 1 212 ? -5.077 0.802 26.935 1.00 86.94 212 VAL A O 1
ATOM 1737 N N . ASN A 1 213 ? -3.599 0.713 25.248 1.00 85.50 213 ASN A N 1
ATOM 1738 C CA . ASN A 1 213 ? -3.112 -0.635 25.515 1.00 85.50 213 ASN A CA 1
ATOM 1739 C C . ASN A 1 213 ? -2.355 -0.713 26.847 1.00 85.50 213 ASN A C 1
ATOM 1741 O O . ASN A 1 213 ? -2.449 -1.719 27.542 1.00 85.50 213 ASN A O 1
ATOM 1745 N N . GLU A 1 214 ? -1.628 0.340 27.229 1.00 88.88 214 GLU A N 1
ATOM 1746 C CA . GLU A 1 214 ? -0.989 0.432 28.545 1.00 88.88 214 GLU A CA 1
ATOM 1747 C C . GLU A 1 214 ? -2.024 0.368 29.678 1.00 88.88 214 GLU A C 1
ATOM 1749 O O . GLU A 1 214 ? -1.938 -0.514 30.537 1.00 88.88 214 GLU A O 1
ATOM 1754 N N . TYR A 1 215 ? -3.044 1.234 29.653 1.00 89.00 215 TYR A N 1
ATOM 1755 C CA . TYR A 1 215 ? -4.098 1.217 30.671 1.00 89.00 215 TYR A CA 1
ATOM 1756 C C . TYR A 1 215 ? -4.900 -0.082 30.653 1.00 89.00 215 TYR A C 1
ATOM 1758 O O . TYR A 1 215 ? -5.220 -0.624 31.712 1.00 89.00 215 TYR A O 1
ATOM 1766 N N . PHE A 1 216 ? -5.182 -0.613 29.461 1.00 85.38 216 PHE A N 1
ATOM 1767 C CA . PHE A 1 216 ? -5.888 -1.876 29.297 1.00 85.38 216 PHE A CA 1
ATOM 1768 C C . PHE A 1 216 ? -5.119 -3.046 29.932 1.00 85.38 216 PHE A C 1
ATOM 1770 O O . PHE A 1 216 ? -5.668 -3.757 30.773 1.00 85.38 216 PHE A O 1
ATOM 1777 N N . LYS A 1 217 ? -3.825 -3.206 29.615 1.00 86.25 217 LYS A N 1
ATOM 1778 C CA . LYS A 1 217 ? -2.964 -4.267 30.175 1.00 86.25 217 LYS A CA 1
ATOM 1779 C C . LYS A 1 217 ? -2.831 -4.186 31.692 1.00 86.25 217 LYS A C 1
ATOM 1781 O O . LYS A 1 217 ? -2.777 -5.217 32.359 1.00 86.25 217 LYS A O 1
ATOM 1786 N N . ASN A 1 218 ? -2.806 -2.972 32.238 1.00 88.38 218 ASN A N 1
ATOM 1787 C CA . ASN A 1 218 ? -2.742 -2.742 33.680 1.00 88.38 218 ASN A CA 1
ATOM 1788 C C . ASN A 1 218 ? -4.113 -2.861 34.374 1.00 88.38 218 ASN A C 1
ATOM 1790 O O . ASN A 1 218 ? -4.184 -2.743 35.597 1.00 88.38 218 ASN A O 1
ATOM 1794 N N . LYS A 1 219 ? -5.193 -3.110 33.618 1.00 85.44 219 LYS A N 1
ATOM 1795 C CA . LYS A 1 219 ? -6.587 -3.146 34.095 1.00 85.44 219 LYS A CA 1
ATOM 1796 C C . LYS A 1 219 ? -7.035 -1.838 34.759 1.00 85.44 219 LYS A C 1
ATOM 1798 O O . LYS A 1 219 ? -7.878 -1.835 35.653 1.00 85.44 219 LYS A O 1
ATOM 1803 N N . GLU A 1 220 ? -6.488 -0.710 34.310 1.00 89.38 220 GLU A N 1
ATOM 1804 C CA . GLU A 1 220 ? -6.772 0.632 34.828 1.00 89.38 220 GLU A CA 1
ATOM 1805 C C . GLU A 1 220 ? -7.897 1.306 34.024 1.00 89.38 220 GLU A C 1
ATOM 1807 O O . GLU A 1 220 ? -7.708 2.364 33.423 1.00 89.38 220 GLU A O 1
ATOM 1812 N N . PHE A 1 221 ? -9.081 0.685 33.989 1.00 85.75 221 PHE A N 1
ATOM 1813 C CA . PHE A 1 221 ? -10.189 1.127 33.129 1.00 85.75 221 PHE A CA 1
ATOM 1814 C C . PHE A 1 221 ? -10.691 2.538 33.432 1.00 85.75 221 PHE A C 1
ATOM 1816 O O . PHE A 1 221 ? -11.027 3.266 32.505 1.00 85.75 221 PHE A O 1
ATOM 1823 N N . ASP A 1 222 ? -10.683 2.962 34.696 1.00 88.19 222 ASP A N 1
ATOM 1824 C CA . ASP A 1 222 ? -11.064 4.333 35.050 1.00 88.19 222 ASP A CA 1
ATOM 1825 C C . ASP A 1 222 ? -10.111 5.351 34.406 1.00 88.19 222 ASP A C 1
ATOM 1827 O O . ASP A 1 222 ? -10.557 6.298 33.762 1.00 88.19 222 ASP A O 1
ATOM 1831 N N . LYS A 1 223 ? -8.794 5.096 34.470 1.00 92.69 223 LYS A N 1
ATOM 1832 C CA . LYS A 1 223 ? -7.788 5.950 33.820 1.00 92.69 223 LYS A CA 1
ATOM 1833 C C . LYS A 1 223 ? -7.910 5.918 32.304 1.00 92.69 223 LYS A C 1
ATOM 1835 O O . LYS A 1 223 ? -7.781 6.958 31.672 1.00 92.69 223 LYS A O 1
ATOM 1840 N N . LEU A 1 224 ? -8.184 4.748 31.724 1.00 91.00 224 LEU A N 1
ATOM 1841 C CA . LEU A 1 224 ? -8.460 4.628 30.295 1.00 91.00 224 LEU A CA 1
ATOM 1842 C C . LEU A 1 224 ? -9.651 5.507 29.893 1.00 91.00 224 LEU A C 1
ATOM 1844 O O . LEU A 1 224 ? -9.562 6.252 28.921 1.00 91.00 224 LEU A O 1
ATOM 1848 N N . TYR A 1 225 ? -10.760 5.422 30.630 1.00 89.94 225 TYR A N 1
ATOM 1849 C CA . TYR A 1 225 ? -11.986 6.154 30.318 1.00 89.94 225 TYR A CA 1
ATOM 1850 C C . TYR A 1 225 ? -11.889 7.655 30.574 1.00 89.94 225 TYR A C 1
ATOM 1852 O O . TYR A 1 225 ? -12.654 8.417 29.978 1.00 89.94 225 TYR A O 1
ATOM 1860 N N . ASP A 1 226 ? -10.974 8.084 31.433 1.00 92.94 226 ASP A N 1
ATOM 1861 C CA . ASP A 1 226 ? -10.617 9.491 31.562 1.00 92.94 226 ASP A CA 1
ATOM 1862 C C . ASP A 1 226 ? -9.712 9.931 30.406 1.00 92.94 226 ASP A C 1
ATOM 1864 O O . ASP A 1 226 ? -10.029 10.914 29.739 1.00 92.94 226 ASP A O 1
ATOM 1868 N N . TYR A 1 227 ? -8.685 9.143 30.071 1.00 93.62 227 TYR A N 1
ATOM 1869 C CA . TYR A 1 227 ? -7.756 9.426 28.974 1.00 93.62 227 TYR A CA 1
ATOM 1870 C C . TYR A 1 227 ? -8.450 9.591 27.615 1.00 93.62 227 TYR A C 1
ATOM 1872 O O . TYR A 1 227 ? -8.160 10.535 26.885 1.00 93.62 227 TYR A O 1
ATOM 1880 N N . ILE A 1 228 ? -9.408 8.725 27.264 1.00 92.94 228 ILE A N 1
ATOM 1881 C CA . ILE A 1 228 ? -10.107 8.822 25.965 1.00 92.94 228 ILE A CA 1
ATOM 1882 C C . ILE A 1 228 ? -10.982 10.081 25.825 1.00 92.94 228 ILE A C 1
ATOM 1884 O O . ILE A 1 228 ? -11.484 10.359 24.737 1.00 92.94 228 ILE A O 1
ATOM 1888 N N . LYS A 1 229 ? -11.198 10.837 26.909 1.00 93.31 229 LYS A N 1
ATOM 1889 C CA . LYS A 1 229 ? -11.896 12.132 26.886 1.00 93.31 229 LYS A CA 1
ATOM 1890 C C . LYS A 1 229 ? -10.927 13.312 26.807 1.00 93.31 229 LYS A C 1
ATOM 1892 O O . LYS A 1 229 ? -11.380 14.444 26.666 1.00 93.31 229 LYS A O 1
ATOM 1897 N N . GLU A 1 230 ? -9.625 13.073 26.942 1.00 94.62 230 GLU A N 1
ATOM 1898 C CA . GLU A 1 230 ? -8.609 14.118 26.881 1.00 94.62 230 GLU A CA 1
ATOM 1899 C C . GLU A 1 230 ? -8.376 14.580 25.439 1.00 94.62 230 GLU A C 1
ATOM 1901 O O . GLU A 1 230 ? -8.414 13.790 24.490 1.00 94.62 230 GLU A O 1
ATOM 1906 N N . ASP A 1 231 ? -8.045 15.865 25.285 1.00 94.19 231 ASP A N 1
ATOM 1907 C CA . ASP A 1 231 ? -7.738 16.474 23.987 1.00 94.19 231 ASP A CA 1
ATOM 1908 C C . ASP A 1 231 ? -6.625 15.723 23.243 1.00 94.19 231 ASP A C 1
ATOM 1910 O O . ASP A 1 231 ? -6.630 15.659 22.016 1.00 94.19 231 ASP A O 1
ATOM 1914 N N . GLU A 1 232 ? -5.662 15.139 23.963 1.00 91.12 232 GLU A N 1
ATOM 1915 C CA . GLU A 1 232 ? -4.579 14.356 23.360 1.00 91.12 232 GLU A CA 1
ATOM 1916 C C . GLU A 1 232 ? -5.126 13.177 22.541 1.00 91.12 232 GLU A C 1
ATOM 1918 O O . GLU A 1 232 ? -4.788 13.035 21.363 1.00 91.12 232 GLU A O 1
ATOM 1923 N N . TYR A 1 233 ? -6.001 12.362 23.140 1.00 92.19 233 TYR A N 1
ATOM 1924 C CA . TYR A 1 233 ? -6.609 11.222 22.458 1.00 92.19 233 TYR A CA 1
ATOM 1925 C C . TYR A 1 233 ? -7.569 11.680 21.361 1.00 92.19 233 TYR A C 1
ATOM 1927 O O . TYR A 1 233 ? -7.503 11.176 20.239 1.00 92.19 233 TYR A O 1
ATOM 1935 N N . LEU A 1 234 ? -8.427 12.663 21.653 1.00 92.00 234 LEU A N 1
ATOM 1936 C CA . LEU A 1 234 ? -9.419 13.160 20.697 1.00 92.00 234 LEU A CA 1
ATOM 1937 C C . LEU A 1 234 ? -8.760 13.726 19.431 1.00 92.00 234 LEU A C 1
ATOM 1939 O O . LEU A 1 234 ? -9.194 13.410 18.325 1.00 92.00 234 LEU A O 1
ATOM 1943 N N . ASN A 1 235 ? -7.653 14.462 19.566 1.00 90.69 235 ASN A N 1
ATOM 1944 C CA . ASN A 1 235 ? -6.898 14.978 18.421 1.00 90.69 235 ASN A CA 1
ATOM 1945 C C . ASN A 1 235 ? -6.313 13.854 17.546 1.00 90.69 235 ASN A C 1
ATOM 1947 O O . ASN A 1 235 ? -6.350 13.948 16.316 1.00 90.69 235 ASN A O 1
ATOM 1951 N N . LEU A 1 236 ? -5.779 12.785 18.152 1.00 89.25 236 LEU A N 1
ATOM 1952 C CA . LEU A 1 236 ? -5.288 11.616 17.410 1.00 89.25 236 LEU A CA 1
ATOM 1953 C C . LEU A 1 236 ? -6.437 10.876 16.719 1.00 89.25 236 LEU A C 1
ATOM 1955 O O . LEU A 1 236 ? -6.351 10.554 15.531 1.00 89.25 236 LEU A O 1
ATOM 1959 N N . ARG A 1 237 ? -7.533 10.653 17.445 1.00 90.69 237 ARG A N 1
ATOM 1960 C CA . ARG A 1 237 ? -8.739 9.997 16.946 1.00 90.69 237 ARG A CA 1
ATOM 1961 C C . ARG A 1 237 ? -9.323 10.743 15.749 1.00 90.69 237 ARG A C 1
ATOM 1963 O O . ARG A 1 237 ? -9.548 10.129 14.709 1.00 90.69 237 ARG A O 1
ATOM 1970 N N . ASP A 1 238 ? -9.473 12.060 15.835 1.00 89.81 238 ASP A N 1
ATOM 1971 C CA . ASP A 1 238 ? -10.007 12.882 14.745 1.00 89.81 238 ASP A CA 1
ATOM 1972 C C . ASP A 1 238 ? -9.051 12.961 13.545 1.00 89.81 238 ASP A C 1
ATOM 1974 O O . ASP A 1 238 ? -9.489 12.929 12.390 1.00 89.81 238 ASP A O 1
ATOM 1978 N N . LYS A 1 239 ? -7.732 12.977 13.786 1.00 88.38 239 LYS A N 1
ATOM 1979 C CA . LYS A 1 239 ? -6.720 12.900 12.720 1.00 88.38 239 LYS A CA 1
ATOM 1980 C C . LYS A 1 239 ? -6.874 11.625 11.881 1.00 88.38 239 LYS A C 1
ATOM 1982 O O . LYS A 1 239 ? -6.750 11.683 10.649 1.00 88.38 239 LYS A O 1
ATOM 1987 N N . TYR A 1 240 ? -7.124 10.488 12.531 1.00 90.62 240 TYR A N 1
ATOM 1988 C CA . TYR A 1 240 ? -7.159 9.176 11.882 1.00 90.62 240 TYR A CA 1
ATOM 1989 C C . TYR A 1 240 ? -8.556 8.685 11.495 1.00 90.62 240 TYR A C 1
ATOM 1991 O O . TYR A 1 240 ? -8.665 7.797 10.650 1.00 90.62 240 TYR A O 1
ATOM 1999 N N . GLU A 1 241 ? -9.620 9.310 11.997 1.00 92.00 241 GLU A N 1
ATOM 2000 C CA . GLU A 1 241 ? -11.012 8.944 11.714 1.00 92.00 241 GLU A CA 1
ATOM 2001 C C . GLU A 1 241 ? -11.281 8.752 10.212 1.00 92.00 241 GLU A C 1
ATOM 2003 O O . GLU A 1 241 ? -11.879 7.762 9.784 1.00 92.00 241 GLU A O 1
ATOM 2008 N N . LYS A 1 242 ? -10.775 9.672 9.382 1.00 92.31 242 LYS A N 1
ATOM 2009 C CA . LYS A 1 242 ? -10.940 9.627 7.921 1.00 92.31 242 LYS A CA 1
ATOM 2010 C C . LYS A 1 242 ? -10.418 8.330 7.284 1.00 92.31 242 LYS A C 1
ATOM 2012 O O . LYS A 1 242 ? -10.996 7.875 6.297 1.00 92.31 242 LYS A O 1
ATOM 2017 N N . TYR A 1 243 ? -9.371 7.715 7.841 1.00 92.56 243 TYR A N 1
ATOM 2018 C CA . TYR A 1 243 ? -8.806 6.455 7.346 1.00 92.56 243 TYR A CA 1
ATOM 2019 C C . TYR A 1 243 ? -9.757 5.290 7.608 1.00 92.56 243 TYR A C 1
ATOM 2021 O O . TYR A 1 243 ? -10.061 4.540 6.681 1.00 92.56 243 TYR A O 1
ATOM 2029 N N . PHE A 1 244 ? -10.289 5.190 8.828 1.00 93.62 244 PHE A N 1
ATOM 2030 C CA . PHE A 1 244 ? -11.277 4.173 9.190 1.00 93.62 244 PHE A CA 1
ATOM 2031 C C . PHE A 1 244 ? -12.566 4.334 8.386 1.00 93.62 244 PHE A C 1
ATOM 2033 O O . PHE A 1 244 ? -13.069 3.356 7.838 1.00 93.62 244 PHE A O 1
ATOM 2040 N N . ILE A 1 245 ? -13.050 5.571 8.220 1.00 94.25 245 ILE A N 1
ATOM 2041 C CA . ILE A 1 245 ? -14.225 5.848 7.386 1.00 94.25 245 ILE A CA 1
ATOM 2042 C C . ILE A 1 245 ? -13.991 5.393 5.945 1.00 94.25 245 ILE A C 1
ATOM 2044 O O . ILE A 1 245 ? -14.827 4.677 5.389 1.00 94.25 245 ILE A O 1
ATOM 2048 N N . SER A 1 246 ? -12.869 5.789 5.335 1.00 94.12 246 SER A N 1
ATOM 2049 C CA . SER A 1 246 ? -12.543 5.378 3.966 1.00 94.12 246 SER A CA 1
ATOM 2050 C C . SER A 1 246 ? -12.440 3.858 3.862 1.00 94.12 246 SER A C 1
ATOM 2052 O O . SER A 1 246 ? -13.007 3.282 2.936 1.00 94.12 246 SER A O 1
ATOM 2054 N N . ALA A 1 247 ? -11.768 3.198 4.807 1.00 94.06 247 ALA A N 1
ATOM 2055 C CA . ALA A 1 247 ? -11.616 1.753 4.784 1.00 94.06 247 ALA A CA 1
ATOM 2056 C C . ALA A 1 247 ? -12.973 1.048 4.919 1.00 94.06 247 ALA A C 1
ATOM 2058 O O . ALA A 1 247 ? -13.433 0.392 3.984 1.00 94.06 247 ALA A O 1
ATOM 2059 N N . PHE A 1 248 ? -13.676 1.230 6.032 1.00 93.94 248 PHE A N 1
ATOM 2060 C CA . PHE A 1 248 ? -14.907 0.483 6.279 1.00 93.94 248 PHE A CA 1
ATOM 2061 C C . PHE A 1 248 ? -16.022 0.810 5.282 1.00 93.94 248 PHE A C 1
ATOM 2063 O O . PHE A 1 248 ? -16.953 0.024 5.161 1.00 93.94 248 PHE A O 1
ATOM 2070 N N . SER A 1 249 ? -15.935 1.916 4.533 1.00 93.69 249 SER A N 1
ATOM 2071 C CA . SER A 1 249 ? -16.868 2.220 3.436 1.00 93.69 249 SER A CA 1
ATOM 2072 C C . SER A 1 249 ? -16.555 1.508 2.114 1.00 93.69 249 SER A C 1
ATOM 2074 O O . SER A 1 249 ? -17.457 1.354 1.294 1.00 93.69 249 SER A O 1
ATOM 2076 N N . ASN A 1 250 ? -15.301 1.117 1.867 1.00 93.94 250 ASN A N 1
ATOM 2077 C CA . ASN A 1 250 ? -14.880 0.506 0.598 1.00 93.94 250 ASN A CA 1
ATOM 2078 C C . ASN A 1 250 ? -14.627 -1.004 0.706 1.00 93.94 250 ASN A C 1
ATOM 2080 O O . ASN A 1 250 ? -14.809 -1.726 -0.278 1.00 93.94 250 ASN A O 1
ATOM 2084 N N . TYR A 1 251 ? -14.199 -1.482 1.873 1.00 92.06 251 TYR A N 1
ATOM 2085 C CA . TYR A 1 251 ? -13.897 -2.891 2.103 1.00 92.06 251 TYR A CA 1
ATOM 2086 C C . TYR A 1 251 ? -15.112 -3.682 2.593 1.00 92.06 251 TYR A C 1
ATOM 2088 O O . TYR A 1 251 ? -16.095 -3.133 3.086 1.00 92.06 251 TYR A O 1
ATOM 2096 N N . LYS A 1 252 ? -15.008 -5.004 2.476 1.00 90.25 252 LYS A N 1
ATOM 2097 C CA . LYS A 1 252 ? -15.899 -5.988 3.094 1.00 90.25 252 LYS A CA 1
ATOM 2098 C C . LYS A 1 252 ? -15.131 -6.747 4.163 1.00 90.25 252 LYS A C 1
ATOM 2100 O O . LYS A 1 252 ? -13.913 -6.839 4.081 1.00 90.25 252 LYS A O 1
ATOM 2105 N N . ILE A 1 253 ? -15.846 -7.360 5.100 1.00 89.12 253 ILE A N 1
ATOM 2106 C CA . ILE A 1 253 ? -15.228 -8.181 6.148 1.00 89.12 253 ILE A CA 1
ATOM 2107 C C . ILE A 1 253 ? -14.326 -9.296 5.588 1.00 89.12 253 ILE A C 1
ATOM 2109 O O . ILE A 1 253 ? -13.268 -9.543 6.148 1.00 89.12 253 ILE A O 1
ATOM 2113 N N . ASP A 1 254 ? -14.684 -9.897 4.447 1.00 88.75 254 ASP A N 1
ATOM 2114 C CA . ASP A 1 254 ? -13.893 -10.958 3.799 1.00 88.75 254 ASP A CA 1
ATOM 2115 C C . ASP A 1 254 ? -12.564 -10.464 3.198 1.00 88.75 254 ASP A C 1
ATOM 2117 O O . ASP A 1 254 ? -11.728 -11.277 2.812 1.00 88.75 254 ASP A O 1
ATOM 2121 N N . ASP A 1 255 ? -12.358 -9.144 3.108 1.00 88.06 255 ASP A N 1
ATOM 2122 C CA . ASP A 1 255 ? -11.057 -8.567 2.743 1.00 88.06 255 ASP A CA 1
ATOM 2123 C C . ASP A 1 255 ? -10.076 -8.559 3.924 1.00 88.06 255 ASP A C 1
ATOM 2125 O O . ASP A 1 255 ? -8.938 -8.129 3.748 1.00 88.06 255 ASP A O 1
ATOM 2129 N N . PHE A 1 256 ? -10.530 -8.974 5.113 1.00 89.75 256 PHE A N 1
ATOM 2130 C CA . PHE A 1 256 ? -9.744 -8.999 6.335 1.00 89.75 256 PHE A CA 1
ATOM 2131 C C . PHE A 1 256 ? -9.527 -10.430 6.831 1.00 89.75 256 PHE A C 1
ATOM 2133 O O . PHE A 1 256 ? -10.456 -11.242 6.902 1.00 89.75 256 PHE A O 1
ATOM 2140 N N . LYS A 1 257 ? -8.316 -10.724 7.300 1.00 89.62 257 LYS A N 1
ATOM 2141 C CA . LYS A 1 257 ? -8.075 -11.821 8.234 1.00 89.62 257 LYS A CA 1
ATOM 2142 C C . LYS A 1 257 ? -8.915 -11.615 9.484 1.00 89.62 257 LYS A C 1
ATOM 2144 O O . LYS A 1 257 ? -8.979 -10.517 10.029 1.00 89.62 257 LYS A O 1
ATOM 2149 N N . PHE A 1 258 ? -9.521 -12.704 9.948 1.00 89.25 258 PHE A N 1
ATOM 2150 C CA . PHE A 1 258 ? -10.452 -12.668 11.071 1.00 89.25 258 PHE A CA 1
ATOM 2151 C C . PHE A 1 258 ? -9.827 -12.086 12.345 1.00 89.25 258 PHE A C 1
ATOM 2153 O O . PHE A 1 258 ? -10.446 -11.231 12.966 1.00 89.25 258 PHE A O 1
ATOM 2160 N N . ASP A 1 259 ? -8.613 -12.511 12.695 1.00 88.62 259 ASP A N 1
ATOM 2161 C CA . ASP A 1 259 ? -7.954 -12.069 13.929 1.00 88.62 259 ASP A CA 1
ATOM 2162 C C . ASP A 1 259 ? -7.634 -10.564 13.878 1.00 88.62 259 ASP A C 1
ATOM 2164 O O . ASP A 1 259 ? -7.941 -9.834 14.813 1.00 88.62 259 ASP A O 1
ATOM 2168 N N . GLU A 1 260 ? -7.148 -10.067 12.735 1.00 87.94 260 GLU A N 1
ATOM 2169 C CA . GLU A 1 260 ? -6.839 -8.641 12.537 1.00 87.94 260 GLU A CA 1
ATOM 2170 C C . GLU A 1 260 ? -8.095 -7.763 12.618 1.00 87.94 260 GLU A C 1
ATOM 2172 O O . GLU A 1 260 ? -8.098 -6.734 13.294 1.00 87.94 260 GLU A O 1
ATOM 2177 N N . ILE A 1 261 ? -9.192 -8.148 11.950 1.00 91.06 261 ILE A N 1
ATOM 2178 C CA . ILE A 1 261 ? -10.431 -7.362 12.046 1.00 91.06 261 ILE A CA 1
ATOM 2179 C C . ILE A 1 261 ? -11.037 -7.438 13.447 1.00 91.06 261 ILE A C 1
ATOM 2181 O O . ILE A 1 261 ? -11.592 -6.445 13.914 1.00 91.06 261 ILE A O 1
ATOM 2185 N N . LEU A 1 262 ? -10.921 -8.577 14.133 1.00 91.00 262 LEU A N 1
ATOM 2186 C CA . LEU A 1 262 ? -11.403 -8.721 15.501 1.00 91.00 262 LEU A CA 1
ATOM 2187 C C . LEU A 1 262 ? -10.653 -7.774 16.447 1.00 91.00 262 LEU A C 1
ATOM 2189 O O . LEU A 1 262 ? -11.308 -7.030 17.175 1.00 91.00 262 LEU A O 1
ATOM 2193 N N . ASP A 1 263 ? -9.323 -7.723 16.368 1.00 89.31 263 ASP A N 1
ATOM 2194 C CA . ASP A 1 263 ? -8.486 -6.820 17.169 1.00 89.31 263 ASP A CA 1
ATOM 2195 C C . ASP A 1 263 ? -8.836 -5.342 16.932 1.00 89.31 263 ASP A C 1
ATOM 2197 O O . ASP A 1 263 ? -8.997 -4.562 17.877 1.00 89.31 263 ASP A O 1
ATOM 2201 N N . ILE A 1 264 ? -9.029 -4.957 15.665 1.00 91.19 264 ILE A N 1
ATOM 2202 C CA . ILE A 1 264 ? -9.452 -3.602 15.286 1.00 91.19 264 ILE A CA 1
ATOM 2203 C C . ILE A 1 264 ? -10.819 -3.260 15.903 1.00 91.19 264 ILE A C 1
ATOM 2205 O O . ILE A 1 264 ? -10.998 -2.170 16.449 1.00 91.19 264 ILE A O 1
ATOM 2209 N N . ILE A 1 265 ? -11.800 -4.167 15.832 1.00 91.38 265 ILE A N 1
ATOM 2210 C CA . ILE A 1 265 ? -13.140 -3.912 16.383 1.00 91.38 265 ILE A CA 1
ATOM 2211 C C . ILE A 1 265 ? -13.092 -3.871 17.917 1.00 91.38 265 ILE A C 1
ATOM 2213 O O . ILE A 1 265 ? -13.697 -2.980 18.513 1.00 91.38 265 ILE A O 1
ATOM 2217 N N . ILE A 1 266 ? -12.336 -4.766 18.563 1.00 88.50 266 ILE A N 1
ATOM 2218 C CA . ILE A 1 266 ? -12.129 -4.772 20.020 1.00 88.50 266 ILE A CA 1
ATOM 2219 C C . ILE A 1 266 ? -11.558 -3.438 20.503 1.00 88.50 266 ILE A C 1
ATOM 2221 O O . ILE A 1 266 ? -11.996 -2.927 21.539 1.00 88.50 266 ILE A O 1
ATOM 2225 N N . PHE A 1 267 ? -10.629 -2.837 19.757 1.00 90.94 267 PHE A N 1
ATOM 2226 C CA . PHE A 1 267 ? -10.104 -1.515 20.088 1.00 90.94 267 PHE A CA 1
ATOM 2227 C C . PHE A 1 267 ? -11.217 -0.457 20.141 1.00 90.94 267 PHE A C 1
ATOM 2229 O O . PHE A 1 267 ? -11.329 0.278 21.126 1.00 90.94 267 PHE A O 1
ATOM 2236 N N . PHE A 1 268 ? -12.084 -0.396 19.125 1.00 91.06 268 PHE A N 1
ATOM 2237 C CA . PHE A 1 268 ? -13.181 0.579 19.091 1.00 91.06 268 PHE A CA 1
ATOM 2238 C C . PHE A 1 268 ? -14.243 0.320 20.156 1.00 91.06 268 PHE A C 1
ATOM 2240 O O . PHE A 1 268 ? -14.775 1.262 20.741 1.00 91.06 268 PHE A O 1
ATOM 2247 N N . VAL A 1 269 ? -14.511 -0.949 20.460 1.00 87.06 269 VAL A N 1
ATOM 2248 C CA . VAL A 1 269 ? -15.402 -1.346 21.553 1.00 87.06 269 VAL A CA 1
ATOM 2249 C C . VAL A 1 269 ? -14.838 -0.897 22.906 1.00 87.06 269 VAL A C 1
ATOM 2251 O O . VAL A 1 269 ? -15.542 -0.269 23.696 1.00 87.06 269 VAL A O 1
ATOM 2254 N N . THR A 1 270 ? -13.553 -1.151 23.150 1.00 85.56 270 THR A N 1
ATOM 2255 C CA . THR A 1 270 ? -12.840 -0.758 24.376 1.00 85.56 270 THR A CA 1
ATOM 2256 C C . THR A 1 270 ? -12.830 0.756 24.573 1.00 85.56 270 THR A C 1
ATOM 2258 O O . THR A 1 270 ? -13.050 1.245 25.681 1.00 85.56 270 THR A O 1
ATOM 2261 N N . THR A 1 271 ? -12.606 1.501 23.491 1.00 87.81 271 THR A N 1
ATOM 2262 C CA . THR A 1 271 ? -12.554 2.972 23.492 1.00 87.81 271 THR A CA 1
ATOM 2263 C C . THR A 1 271 ? -13.926 3.636 23.368 1.00 87.81 271 THR A C 1
ATOM 2265 O O . THR A 1 271 ? -14.012 4.857 23.464 1.00 87.81 271 THR A O 1
ATOM 2268 N N . LYS A 1 272 ? -15.002 2.854 23.207 1.00 86.69 272 LYS A N 1
ATOM 2269 C CA . LYS A 1 272 ? -16.387 3.329 23.057 1.00 86.69 272 LYS A CA 1
ATOM 2270 C C . LYS A 1 272 ? -16.564 4.345 21.915 1.00 86.69 272 LYS A C 1
ATOM 2272 O O . LYS A 1 272 ? -17.307 5.313 22.058 1.00 86.69 272 LYS A O 1
ATOM 2277 N N . ASP A 1 273 ? -15.903 4.131 20.775 1.00 89.31 273 ASP A N 1
ATOM 2278 C CA . ASP A 1 273 ? -16.056 5.006 19.600 1.00 89.31 273 ASP A CA 1
ATOM 2279 C C . ASP A 1 273 ? -17.360 4.687 18.848 1.00 89.31 273 ASP A C 1
ATOM 2281 O O . ASP A 1 273 ? -17.381 3.922 17.880 1.00 89.31 273 ASP A O 1
ATOM 2285 N N . GLU A 1 274 ? -18.468 5.265 19.319 1.00 88.56 274 GLU A N 1
ATOM 2286 C CA . GLU A 1 274 ? -19.819 5.024 18.790 1.00 88.56 274 GLU A CA 1
ATOM 2287 C C . GLU A 1 274 ? -19.897 5.248 17.274 1.00 88.56 274 GLU A C 1
ATOM 2289 O O . GLU A 1 274 ? -20.474 4.437 16.553 1.00 88.56 274 GLU A O 1
ATOM 2294 N N . LYS A 1 275 ? -19.250 6.298 16.758 1.00 90.50 275 LYS A N 1
ATOM 2295 C CA . LYS A 1 275 ? -19.312 6.654 15.336 1.00 90.50 275 LYS A CA 1
ATOM 2296 C C . LYS A 1 275 ? -18.650 5.606 14.440 1.00 90.50 275 LYS A C 1
ATOM 2298 O O . LYS A 1 275 ? -19.193 5.272 13.383 1.00 90.50 275 LYS A O 1
ATOM 2303 N N . ILE A 1 276 ? -17.480 5.092 14.822 1.00 92.50 276 ILE A N 1
ATOM 2304 C CA . ILE A 1 276 ? -16.822 4.026 14.052 1.00 92.50 276 ILE A CA 1
ATOM 2305 C C . ILE A 1 276 ? -17.568 2.698 14.211 1.00 92.50 276 ILE A C 1
ATOM 2307 O O . ILE A 1 276 ? -17.720 1.966 13.231 1.00 92.50 276 ILE A O 1
ATOM 2311 N N . LEU A 1 277 ? -18.098 2.403 15.399 1.00 91.31 277 LEU A N 1
ATOM 2312 C CA . LEU A 1 277 ? -18.880 1.188 15.633 1.00 91.31 277 LEU A CA 1
ATOM 2313 C C . LEU A 1 277 ? -20.174 1.177 14.813 1.00 91.31 277 LEU A C 1
ATOM 2315 O O . LEU A 1 277 ? -20.448 0.186 14.137 1.00 91.31 277 LEU A O 1
ATOM 2319 N N . GLU A 1 278 ? -20.918 2.283 14.765 1.00 91.38 278 GLU A N 1
ATOM 2320 C CA . GLU A 1 278 ? -22.084 2.439 13.885 1.00 91.38 278 GLU A CA 1
ATOM 2321 C C . GLU A 1 278 ? -21.737 2.176 12.414 1.00 91.38 278 GLU A C 1
ATOM 2323 O O . GLU A 1 278 ? -22.484 1.493 11.707 1.00 91.38 278 GLU A O 1
ATOM 2328 N N . LEU A 1 279 ? -20.589 2.678 11.946 1.00 93.50 279 LEU A N 1
ATOM 2329 C CA . LEU A 1 279 ? -20.115 2.436 10.585 1.00 93.50 279 LEU A CA 1
ATOM 2330 C C . LEU A 1 279 ? -19.823 0.949 10.338 1.00 93.50 279 LEU A C 1
ATOM 2332 O O . LEU A 1 279 ? -20.234 0.407 9.309 1.00 93.50 279 LEU A O 1
ATOM 2336 N N . LEU A 1 280 ? -19.152 0.286 11.282 1.00 93.19 280 LEU A N 1
ATOM 2337 C CA . LEU A 1 280 ? -18.855 -1.146 11.224 1.00 93.19 280 LEU A CA 1
ATOM 2338 C C . LEU A 1 280 ? -20.140 -1.986 11.177 1.00 93.19 280 LEU A C 1
ATOM 2340 O O . LEU A 1 280 ? -20.252 -2.881 10.336 1.00 93.19 280 LEU A O 1
ATOM 2344 N N . PHE A 1 281 ? -21.138 -1.673 12.012 1.00 90.38 281 PHE A N 1
ATOM 2345 C CA . PHE A 1 281 ? -22.456 -2.318 11.962 1.00 90.38 281 PHE A CA 1
ATOM 2346 C C . PHE A 1 281 ? -23.133 -2.104 10.611 1.00 90.38 281 PHE A C 1
ATOM 2348 O O . PHE A 1 281 ? -23.537 -3.066 9.955 1.00 90.38 281 PHE A O 1
ATOM 2355 N N . LYS A 1 282 ? -23.228 -0.845 10.172 1.00 91.75 282 LYS A N 1
ATOM 2356 C CA . LYS A 1 282 ? -23.898 -0.464 8.925 1.00 91.75 282 LYS A CA 1
ATOM 2357 C C . LYS A 1 282 ? -23.301 -1.167 7.708 1.00 91.75 282 LYS A C 1
ATOM 2359 O O . LYS A 1 282 ? -24.042 -1.551 6.805 1.00 91.75 282 LYS A O 1
ATOM 2364 N N . ASN A 1 283 ? -21.984 -1.346 7.6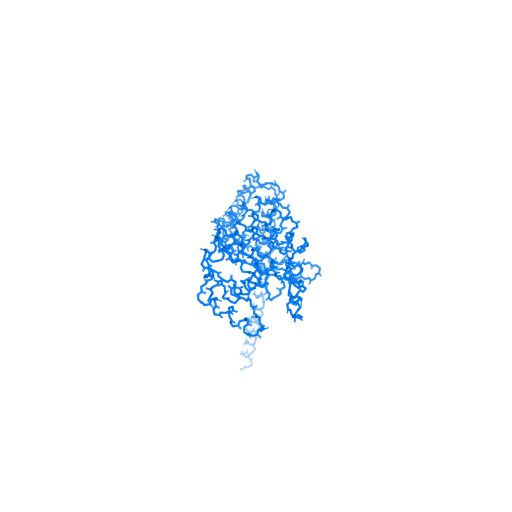93 1.00 92.62 283 ASN A N 1
ATOM 2365 C CA . ASN A 1 283 ? -21.267 -1.950 6.573 1.00 92.62 283 ASN A CA 1
ATOM 2366 C C . ASN A 1 283 ? -21.047 -3.465 6.741 1.00 92.62 283 ASN A C 1
ATOM 2368 O O . ASN A 1 283 ? -20.356 -4.078 5.930 1.00 92.62 283 ASN A O 1
ATOM 2372 N N . GLY A 1 284 ? -21.664 -4.088 7.753 1.00 91.19 284 GLY A N 1
ATOM 2373 C CA . GLY A 1 284 ? -21.695 -5.544 7.911 1.00 91.19 284 GLY A CA 1
ATOM 2374 C C . GLY A 1 284 ? -20.408 -6.166 8.457 1.00 91.19 284 GLY A C 1
ATOM 2375 O O . GLY A 1 284 ? -20.203 -7.367 8.300 1.00 91.19 284 GLY A O 1
ATOM 2376 N N . PHE A 1 285 ? -19.547 -5.378 9.105 1.00 92.50 285 PHE A N 1
ATOM 2377 C CA . PHE A 1 285 ? -18.334 -5.876 9.759 1.00 92.50 285 PHE A CA 1
ATOM 2378 C C . PHE A 1 285 ? -18.620 -6.586 11.084 1.00 92.50 285 PHE A C 1
ATOM 2380 O O . PHE A 1 285 ? -17.831 -7.419 11.511 1.00 92.50 285 PHE A O 1
ATOM 2387 N N . ILE A 1 286 ? -19.755 -6.302 11.725 1.00 89.75 286 ILE A N 1
ATOM 2388 C CA . ILE A 1 286 ? -20.154 -6.950 12.979 1.00 89.75 286 ILE A CA 1
ATOM 2389 C C . ILE A 1 286 ? -21.205 -8.021 12.675 1.00 89.75 286 ILE A C 1
ATOM 2391 O O . ILE A 1 286 ? -22.412 -7.778 12.714 1.00 89.75 286 ILE A O 1
ATOM 2395 N N . ASN A 1 287 ? -20.725 -9.219 12.339 1.00 88.25 287 ASN A N 1
ATOM 2396 C CA . ASN A 1 287 ? -21.541 -10.419 12.133 1.00 88.25 287 ASN A CA 1
ATOM 2397 C C . ASN A 1 287 ? -21.508 -11.344 13.364 1.00 88.25 287 ASN A C 1
ATOM 2399 O O . ASN A 1 287 ? -20.782 -11.085 14.321 1.00 88.25 287 ASN A O 1
ATOM 2403 N N . ASP A 1 288 ? -22.261 -12.445 13.343 1.00 88.75 288 ASP A N 1
ATOM 2404 C CA . ASP A 1 288 ? -22.358 -13.360 14.492 1.00 88.75 288 ASP A CA 1
ATOM 2405 C C . ASP A 1 288 ? -21.005 -13.935 14.930 1.00 88.75 288 ASP A C 1
ATOM 2407 O O . ASP A 1 288 ? -20.754 -14.081 16.124 1.00 88.75 288 ASP A O 1
ATOM 2411 N N . LYS A 1 289 ? -20.093 -14.197 13.986 1.00 89.69 289 LYS A N 1
ATOM 2412 C CA . LYS A 1 289 ? -18.747 -14.695 14.300 1.00 89.69 289 LYS A CA 1
ATOM 2413 C C . LYS A 1 289 ? -17.930 -13.652 15.069 1.00 89.69 289 LYS A C 1
ATOM 2415 O O . LYS A 1 289 ? -17.289 -13.988 16.059 1.00 89.69 289 LYS A O 1
ATOM 2420 N N . ILE A 1 290 ? -17.975 -12.392 14.636 1.00 89.69 290 ILE A N 1
ATOM 2421 C CA . ILE A 1 290 ? -17.329 -11.273 15.336 1.00 89.69 290 ILE A CA 1
ATOM 2422 C C . ILE A 1 290 ? -17.973 -11.047 16.701 1.00 89.69 290 ILE A C 1
ATOM 2424 O O . ILE A 1 290 ? -17.263 -10.816 17.677 1.00 89.69 290 ILE A O 1
ATOM 2428 N N . LYS A 1 291 ? -19.301 -11.185 16.799 1.00 88.50 291 LYS A N 1
ATOM 2429 C CA . LYS A 1 291 ? -19.997 -11.061 18.081 1.00 88.50 291 LYS A CA 1
ATOM 2430 C C . LYS A 1 291 ? -19.528 -12.100 19.096 1.00 88.50 291 LYS A C 1
ATOM 2432 O O . LYS A 1 291 ? -19.277 -11.758 20.249 1.00 88.50 291 LYS A O 1
ATOM 2437 N N . ILE A 1 292 ? -19.382 -13.351 18.656 1.00 88.69 292 ILE A N 1
ATOM 2438 C CA . ILE A 1 292 ? -18.834 -14.436 19.477 1.00 88.69 292 ILE A CA 1
ATOM 2439 C C . ILE A 1 292 ? -17.398 -14.109 19.898 1.00 88.69 292 ILE A C 1
ATOM 2441 O O . ILE A 1 292 ? -17.109 -14.165 21.087 1.00 88.69 292 ILE A O 1
ATOM 2445 N N . GLY A 1 293 ? -16.535 -13.698 18.962 1.00 86.31 293 GLY A N 1
ATOM 2446 C CA . GLY A 1 293 ? -15.140 -13.359 19.270 1.00 86.31 293 GLY A CA 1
ATOM 2447 C C . GLY A 1 293 ? -15.000 -12.228 20.294 1.00 86.31 293 GLY A C 1
ATOM 2448 O O . GLY A 1 293 ? -14.203 -12.327 21.221 1.00 86.31 293 GLY A O 1
ATOM 2449 N N . ILE A 1 294 ? -15.824 -11.180 20.189 1.00 86.56 294 ILE A N 1
ATOM 2450 C CA . ILE A 1 294 ? -15.846 -10.088 21.174 1.00 86.56 294 ILE A CA 1
ATOM 2451 C C . ILE A 1 294 ? -16.312 -10.596 22.535 1.00 86.56 294 ILE A C 1
ATOM 2453 O O . ILE A 1 294 ? -15.699 -10.268 23.545 1.00 86.56 294 ILE A O 1
ATOM 2457 N N . LYS A 1 295 ? -17.361 -11.425 22.580 1.00 85.75 295 LYS A N 1
ATOM 2458 C CA . LYS A 1 295 ? -17.836 -12.009 23.838 1.00 85.75 295 LYS A CA 1
ATOM 2459 C C . LYS A 1 295 ? -16.756 -12.862 24.508 1.00 85.75 295 LYS A C 1
ATOM 2461 O O . LYS A 1 295 ? -16.511 -12.692 25.696 1.00 85.75 295 LYS A O 1
ATOM 2466 N N . GLU A 1 296 ? -16.092 -13.730 23.748 1.00 87.56 296 GLU A N 1
ATOM 2467 C CA . GLU A 1 296 ? -14.992 -14.561 24.246 1.00 87.56 296 GLU A CA 1
ATOM 2468 C C . GLU A 1 296 ? -13.846 -13.709 24.802 1.00 87.56 296 GLU A C 1
ATOM 2470 O O . GLU A 1 296 ? -13.354 -13.991 25.893 1.00 87.56 296 GLU A O 1
ATOM 2475 N N . PHE A 1 297 ? -13.465 -12.638 24.100 1.00 85.38 297 PHE A N 1
ATOM 2476 C CA . PHE A 1 297 ? -12.464 -11.686 24.582 1.00 85.38 297 PHE A CA 1
ATOM 2477 C C . PHE A 1 297 ? -12.883 -11.028 25.905 1.00 85.38 297 PHE A C 1
ATOM 2479 O O . PHE A 1 297 ? -12.102 -10.966 26.853 1.00 85.38 297 PHE A O 1
ATOM 2486 N N . CYS A 1 298 ? -14.131 -10.570 26.009 1.00 83.12 298 CYS A N 1
ATOM 2487 C CA . CYS A 1 298 ? -14.631 -9.943 27.230 1.00 83.12 298 CYS A CA 1
ATOM 2488 C C . CYS A 1 298 ? -14.678 -10.903 28.415 1.00 83.12 298 CYS A C 1
ATOM 2490 O O . CYS A 1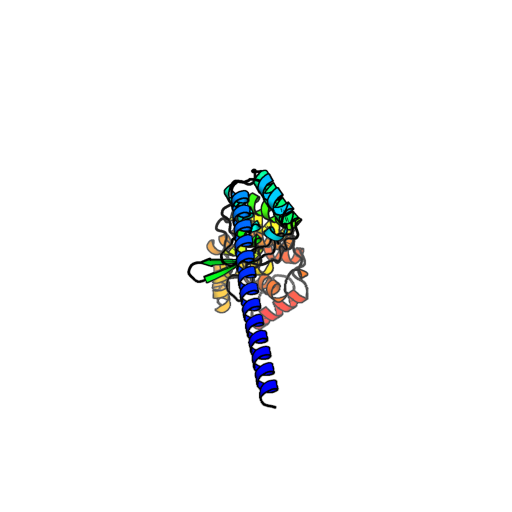 298 ? -14.286 -10.520 29.518 1.00 83.12 298 CYS A O 1
ATOM 2492 N N . ASP A 1 299 ? -15.119 -12.139 28.184 1.00 84.31 299 ASP A N 1
ATOM 2493 C CA . ASP A 1 299 ? -15.161 -13.182 29.205 1.00 84.31 299 ASP A CA 1
ATOM 2494 C C . ASP A 1 299 ? -13.740 -13.511 29.703 1.00 84.31 299 ASP A C 1
ATOM 2496 O O . ASP A 1 299 ? -13.518 -13.628 30.910 1.00 84.31 299 ASP A O 1
ATOM 2500 N N . GLN A 1 300 ? -12.757 -13.592 28.798 1.00 85.06 300 GLN A N 1
ATOM 2501 C CA . GLN A 1 300 ? -11.346 -13.817 29.144 1.00 85.06 300 GLN A CA 1
ATOM 2502 C C . GLN A 1 300 ? -10.760 -12.670 29.975 1.00 85.06 300 GLN A C 1
ATOM 2504 O O . GLN A 1 300 ? -10.099 -12.901 30.992 1.00 85.06 300 GLN A O 1
ATOM 2509 N N . GLU A 1 301 ? -11.042 -11.428 29.588 1.00 79.88 301 GLU A N 1
ATOM 2510 C CA . GLU A 1 301 ? -10.495 -10.242 30.249 1.00 79.88 301 GLU A CA 1
ATOM 2511 C C . GLU A 1 301 ? -11.296 -9.802 31.488 1.00 79.88 301 GLU A C 1
ATOM 2513 O O . GLU A 1 301 ? -10.870 -8.908 32.224 1.00 79.88 301 GLU A O 1
ATOM 2518 N N . ASN A 1 302 ? -12.411 -10.481 31.792 1.00 77.88 302 ASN A N 1
ATOM 2519 C CA . ASN A 1 302 ? -13.400 -10.091 32.807 1.00 77.88 302 ASN A CA 1
ATOM 2520 C C . ASN A 1 302 ? -13.931 -8.662 32.594 1.00 77.88 302 ASN A C 1
ATOM 2522 O O . ASN A 1 302 ? -14.135 -7.900 33.543 1.00 77.88 302 ASN A O 1
ATOM 2526 N N . LEU A 1 303 ? -14.147 -8.295 31.333 1.00 73.00 303 LEU A N 1
ATOM 2527 C CA . LEU A 1 303 ? -14.697 -7.006 30.942 1.00 73.00 303 LEU A CA 1
ATOM 2528 C C . LEU A 1 303 ? -16.216 -7.062 30.951 1.00 73.00 303 LEU A C 1
ATOM 2530 O O . LEU A 1 303 ? -16.833 -7.765 30.154 1.00 73.00 303 LEU A O 1
ATOM 2534 N N . ASN A 1 304 ? -16.833 -6.235 31.788 1.00 66.94 304 ASN A N 1
ATOM 2535 C CA . ASN A 1 304 ? -18.244 -5.922 31.634 1.00 66.94 304 ASN A CA 1
ATOM 2536 C C . ASN A 1 304 ? -18.374 -4.698 30.726 1.00 66.94 304 ASN A C 1
ATOM 2538 O O . ASN A 1 304 ? -18.401 -3.563 31.198 1.00 66.94 304 ASN A O 1
ATOM 2542 N N . LEU A 1 305 ? -18.440 -4.925 29.415 1.00 61.16 305 LEU A N 1
ATOM 2543 C CA . LEU A 1 305 ? -18.653 -3.842 28.452 1.00 61.16 305 LEU A CA 1
ATOM 2544 C C . LEU A 1 305 ? -20.049 -3.205 28.542 1.00 61.16 305 LEU A C 1
ATOM 2546 O O . LEU A 1 305 ? -20.320 -2.245 27.823 1.00 61.16 305 LEU A O 1
ATOM 2550 N N . GLY A 1 306 ? -20.919 -3.689 29.435 1.00 51.41 306 GLY A N 1
ATOM 2551 C CA . GLY A 1 306 ? -22.309 -3.270 29.527 1.00 51.41 306 GLY A CA 1
ATOM 2552 C C . GLY A 1 306 ? -23.104 -3.663 28.282 1.00 51.41 306 GLY A C 1
ATOM 2553 O O . GLY A 1 306 ? -22.556 -4.020 27.242 1.00 51.41 306 GLY A O 1
ATOM 2554 N N . GLU A 1 307 ? -24.425 -3.578 28.373 1.00 47.72 307 GLU A N 1
ATOM 2555 C CA . GLU A 1 307 ? -25.371 -3.808 27.271 1.00 47.72 307 GLU A CA 1
ATOM 2556 C C . GLU A 1 307 ? -25.279 -2.731 26.164 1.00 47.72 307 GLU A C 1
ATOM 2558 O O . GLU A 1 307 ? -26.291 -2.326 25.600 1.00 47.72 307 GLU A O 1
ATOM 2563 N N . TYR A 1 308 ? -24.087 -2.220 25.840 1.00 45.59 308 TYR A N 1
ATOM 2564 C CA . TYR A 1 308 ? -23.907 -1.031 25.001 1.00 45.59 308 TYR A CA 1
ATOM 2565 C C . TYR A 1 308 ? -24.393 -1.193 23.556 1.00 45.59 308 TYR A C 1
ATOM 2567 O O . TYR A 1 308 ? -24.485 -0.204 22.837 1.00 45.59 308 TYR A O 1
ATOM 2575 N N . TYR A 1 309 ? -24.763 -2.405 23.136 1.00 49.56 309 TYR A N 1
ATOM 2576 C CA . TYR A 1 309 ? -25.240 -2.652 21.778 1.00 49.56 309 TYR A CA 1
ATOM 2577 C C . TYR A 1 309 ? -26.452 -3.589 21.672 1.00 49.56 309 TYR A C 1
ATOM 2579 O O . TYR A 1 309 ? -26.828 -3.937 20.554 1.00 49.56 309 TYR A O 1
ATOM 2587 N N . GLY A 1 310 ? -27.079 -3.990 22.788 1.00 45.22 310 GLY A N 1
ATOM 2588 C CA . GLY A 1 310 ? -28.229 -4.910 22.761 1.00 45.22 310 GLY A CA 1
ATOM 2589 C C . GLY A 1 310 ? -27.922 -6.237 22.051 1.00 45.22 310 GLY A C 1
ATOM 2590 O O . GLY A 1 310 ? -28.612 -6.599 21.097 1.00 45.22 310 GLY A O 1
ATOM 2591 N N . TRP A 1 311 ? -26.837 -6.901 22.461 1.00 47.97 311 TRP A N 1
ATOM 2592 C CA . TRP A 1 311 ? -26.389 -8.193 21.924 1.00 47.97 311 TRP A CA 1
ATOM 2593 C C . TRP A 1 311 ? -26.996 -9.362 22.685 1.00 47.97 311 TRP A C 1
ATOM 2595 O O . TRP A 1 311 ? -27.102 -9.263 23.927 1.00 47.97 311 TRP A O 1
#

Foldseek 3Di:
DVVVVVVVVVVVVVVVVVVVVVVVVVVVVVVVVVVVLQVLLVVLLVCLLVLVLVVNVVSCVVPLCSQADDDPVGDHSLRSLLVSPQPVDVPSVSSLSSNLVSLVSPRQQQAWDWDDDPNFTWTARNLLVLLLGPHALVSSVVVVVSSVVSPDDQLRFTGRDDDDTHHPLLSLQPRDDDLVSNLVVLLVCLLVLHQCLNNLVCLCPVPQCVVVVVCLVVVVLVVNQVVLPDPRNVVSCVSCVSNLLSNLVRDALVSDDPVSLLVSVLSCLSSVVVVSNVSCVVSVVDDPVSVVSSVVVCVVSVNCSDCSPVD

pLDDT: mean 81.35, std 12.6, range [45.22, 97.12]

Organism: NCBI:txid1448857

Radius of gyration: 28.6 Å; chains: 1; bounding box: 83×70×66 Å

Sequence (311 aa):
MVLIKQIFKSMLFMSIMLNFSFSDEIKQNIVIQEENLIRQVDELCEAIVADDYYKVKAMLNKNPNLVNFNTNNILSPLYVATLSFIEKNINNIENKNILNLLLLNGANPNEYIKVENQGEVFKFSYPAQILKSNTDFQNKINLLRIFEKYGLDLNNTAIISDDDPIYLPAFIIVYDNKDDAKFKIFDYFSKKRVNPEKALSYIIFLDMGIKVNEYFKNKEFDKLYDYIKEDEYLNLRDKYEKYFISAFSNYKIDDFKFDEILDIIIFFVTTKDEKILELLFKNGFINDKIKIGIKEFCDQENLNLG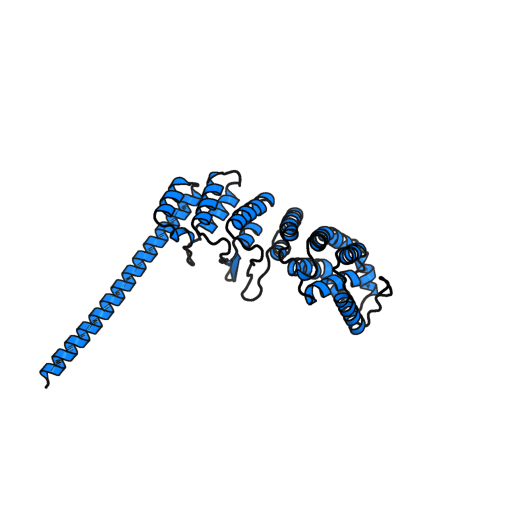EYYGW